Protein AF-A0A9W4XP09-F1 (afdb_monomer)

Radius of gyration: 42.77 Å; Cα contacts (8 Å, |Δi|>4): 121; chains: 1; bounding box: 58×42×150 Å

pLDDT: mean 80.42, std 13.63, range [42.69, 97.19]

Structure (mmCIF, N/CA/C/O backbone):
data_AF-A0A9W4XP09-F1
#
_entry.id   AF-A0A9W4XP09-F1
#
loop_
_atom_site.group_PDB
_atom_site.id
_atom_site.type_symbol
_atom_site.label_atom_id
_atom_site.label_alt_id
_atom_site.label_comp_id
_atom_site.label_asym_id
_atom_site.label_entity_id
_atom_site.label_seq_id
_atom_site.pdbx_PDB_ins_code
_atom_site.Cartn_x
_atom_site.Cartn_y
_atom_site.Cartn_z
_atom_site.occupancy
_atom_site.B_iso_or_equiv
_atom_site.auth_seq_id
_atom_site.auth_comp_id
_atom_site.auth_asym_id
_atom_site.auth_atom_id
_atom_site.pdbx_PDB_model_num
ATOM 1 N N . MET A 1 1 ? -2.204 10.985 95.077 1.00 43.53 1 MET A N 1
ATOM 2 C CA . MET A 1 1 ? -1.701 9.606 94.896 1.00 43.53 1 MET A CA 1
ATOM 3 C C . MET A 1 1 ? -2.641 8.875 93.942 1.00 43.53 1 MET A C 1
ATOM 5 O O . MET A 1 1 ? -3.783 8.666 94.331 1.00 43.53 1 MET A O 1
ATOM 9 N N . PRO A 1 2 ? -2.251 8.585 92.687 1.00 49.25 2 PRO A N 1
ATOM 10 C CA . PRO A 1 2 ? -3.133 7.923 91.729 1.00 49.25 2 PRO A CA 1
ATOM 11 C C . PRO A 1 2 ? -3.052 6.397 91.882 1.00 49.25 2 PRO A C 1
ATOM 13 O O . PRO A 1 2 ? -1.987 5.802 91.728 1.00 49.25 2 PRO A O 1
ATOM 16 N N . VAL A 1 3 ? -4.186 5.761 92.174 1.00 55.50 3 VAL A N 1
ATOM 17 C CA . VAL A 1 3 ? -4.325 4.297 92.209 1.00 55.50 3 VAL A CA 1
ATOM 18 C C . VAL A 1 3 ? -4.683 3.819 90.801 1.00 55.50 3 VAL A C 1
ATOM 20 O O . VAL A 1 3 ? -5.718 4.194 90.253 1.00 55.50 3 VAL A O 1
ATOM 23 N N . HIS A 1 4 ? -3.795 3.036 90.188 1.00 61.44 4 HIS A N 1
ATOM 24 C CA . HIS A 1 4 ? -3.997 2.455 88.862 1.00 61.44 4 HIS A CA 1
ATOM 25 C C . HIS A 1 4 ? -5.010 1.311 88.945 1.00 61.44 4 HIS A C 1
ATOM 27 O O . HIS A 1 4 ? -4.723 0.262 89.516 1.00 61.44 4 HIS A O 1
ATOM 33 N N . ASN A 1 5 ? -6.185 1.504 88.350 1.00 62.81 5 ASN A N 1
ATOM 34 C CA . ASN A 1 5 ? -7.216 0.477 88.275 1.00 62.81 5 ASN A CA 1
ATOM 35 C C . ASN A 1 5 ? -6.977 -0.390 87.025 1.00 62.81 5 ASN A C 1
ATOM 37 O O . ASN A 1 5 ? -7.351 -0.006 85.916 1.00 62.81 5 ASN A O 1
ATOM 41 N N . GLN A 1 6 ? -6.293 -1.527 87.178 1.00 65.38 6 GLN A N 1
ATOM 42 C CA . GLN A 1 6 ? -6.068 -2.457 86.068 1.00 65.38 6 GLN A CA 1
ATOM 43 C C . GLN A 1 6 ? -7.302 -3.335 85.837 1.00 65.38 6 GLN A C 1
ATOM 45 O O . GLN A 1 6 ? -7.824 -3.973 86.749 1.00 65.38 6 GLN A O 1
ATOM 50 N N . ARG A 1 7 ? -7.771 -3.348 84.587 1.00 67.38 7 ARG A N 1
ATOM 51 C CA . ARG A 1 7 ? -8.938 -4.102 84.120 1.00 67.38 7 ARG A CA 1
ATOM 52 C C . ARG A 1 7 ? -8.578 -5.599 84.030 1.00 67.38 7 ARG A C 1
ATOM 54 O O . ARG A 1 7 ? -7.616 -5.913 83.330 1.00 67.38 7 ARG A O 1
ATOM 61 N N . PRO A 1 8 ? -9.314 -6.523 84.675 1.00 68.75 8 PRO A N 1
ATOM 62 C CA . PRO A 1 8 ? -9.027 -7.954 84.571 1.00 68.75 8 PRO A CA 1
ATOM 63 C C . PRO A 1 8 ? -9.259 -8.461 83.141 1.00 68.75 8 PRO A C 1
ATOM 65 O O . PRO A 1 8 ? -10.292 -8.165 82.536 1.00 68.75 8 PRO A O 1
ATOM 68 N N . LEU A 1 9 ? -8.312 -9.229 82.597 1.00 63.50 9 LEU A N 1
ATOM 69 C CA . LEU A 1 9 ? -8.461 -9.893 81.300 1.00 63.50 9 LEU A CA 1
ATOM 70 C C . LEU A 1 9 ? -9.352 -11.134 81.460 1.00 63.50 9 LEU A C 1
ATOM 72 O O . LEU A 1 9 ? -9.066 -11.998 82.287 1.00 63.50 9 LEU A O 1
ATOM 76 N N . LEU A 1 10 ? -10.428 -11.223 80.671 1.00 68.88 10 LEU A N 1
ATOM 77 C CA . LEU A 1 10 ? -11.255 -12.430 80.599 1.00 68.88 10 LEU A CA 1
ATOM 78 C C . LEU A 1 10 ? -10.515 -13.548 79.838 1.00 68.88 10 LEU A C 1
ATOM 80 O O . LEU A 1 10 ? -9.810 -13.254 78.868 1.00 68.88 10 LEU A O 1
ATOM 84 N N . PRO A 1 11 ? -10.687 -14.824 80.233 1.00 68.06 11 PRO A N 1
ATOM 85 C CA . PRO A 1 11 ? -10.085 -15.955 79.537 1.00 68.06 11 PRO A CA 1
ATOM 86 C C . PRO A 1 11 ? -10.642 -16.083 78.115 1.00 68.06 11 PRO A C 1
ATOM 88 O O . PRO A 1 11 ? -11.824 -15.845 77.864 1.00 68.06 11 PRO A O 1
ATOM 91 N N . ALA A 1 12 ? -9.771 -16.462 77.179 1.00 59.56 12 ALA A N 1
ATOM 92 C CA . ALA A 1 12 ? -10.110 -16.612 75.772 1.00 59.56 12 ALA A CA 1
ATOM 93 C C . ALA A 1 12 ? -11.237 -17.641 75.584 1.00 59.56 12 ALA A C 1
ATOM 95 O O . ALA A 1 12 ? -11.069 -18.827 75.873 1.00 59.56 12 ALA A O 1
ATOM 96 N N . THR A 1 13 ? -12.383 -17.194 75.073 1.00 63.28 13 THR A N 1
ATOM 97 C CA . THR A 1 13 ? -13.427 -18.092 74.580 1.00 63.28 13 THR A CA 1
ATOM 98 C C . THR A 1 13 ? -12.901 -18.820 73.345 1.00 63.28 13 THR A C 1
ATOM 100 O O . THR A 1 13 ? -12.337 -18.216 72.430 1.00 63.28 13 THR A O 1
ATOM 103 N N . GLN A 1 14 ? -13.031 -20.146 73.337 1.00 63.34 14 GLN A N 1
ATOM 104 C CA . GLN A 1 14 ? -12.596 -20.981 72.221 1.00 63.34 14 GLN A CA 1
ATOM 105 C C . GLN A 1 14 ? -13.304 -20.536 70.934 1.00 63.34 14 GLN A C 1
ATOM 107 O O . GLN A 1 14 ? -14.523 -20.366 70.897 1.00 63.34 14 GLN A O 1
ATOM 112 N N . ARG A 1 15 ? -12.517 -20.321 69.877 1.00 63.62 15 ARG A N 1
ATOM 113 C CA . ARG A 1 15 ? -12.995 -19.938 68.546 1.00 63.62 15 ARG A CA 1
ATOM 114 C C . ARG A 1 15 ? -13.863 -21.076 67.983 1.00 63.62 15 ARG A C 1
ATOM 116 O O . ARG A 1 15 ? -13.345 -22.187 67.870 1.00 63.62 15 ARG A O 1
ATOM 123 N N . PRO A 1 16 ? -15.136 -20.842 67.612 1.00 68.81 16 PRO A N 1
ATOM 124 C CA . PRO A 1 16 ? -15.943 -21.875 66.973 1.00 68.81 16 PRO A CA 1
ATOM 125 C C . PRO A 1 16 ? -15.302 -22.313 65.641 1.00 68.81 16 PRO A C 1
ATOM 127 O O . PRO A 1 16 ? -14.616 -21.506 64.997 1.00 68.81 16 PRO A O 1
ATOM 130 N N . PRO A 1 17 ? -15.484 -23.584 65.234 1.00 71.31 17 PRO A N 1
ATOM 131 C CA . PRO A 1 17 ? -14.857 -24.136 64.039 1.00 71.31 17 PRO A CA 1
ATOM 132 C C . PRO A 1 17 ? -15.277 -23.366 62.775 1.00 71.31 17 PRO A C 1
ATOM 134 O O . PRO A 1 17 ? -16.387 -22.829 62.716 1.00 71.31 17 PRO A O 1
ATOM 137 N N . PRO A 1 18 ? -14.396 -23.287 61.760 1.00 66.44 18 PRO A N 1
ATOM 138 C CA . PRO A 1 18 ? -14.672 -22.550 60.535 1.00 66.44 18 PRO A CA 1
ATOM 139 C C . PRO A 1 18 ? -15.879 -23.151 59.806 1.00 66.44 18 PRO A C 1
ATOM 141 O O . PRO A 1 18 ? -15.918 -24.347 59.522 1.00 66.44 18 PRO A O 1
ATOM 144 N N . SER A 1 19 ? -16.861 -22.304 59.495 1.00 71.38 19 SER A N 1
ATOM 145 C CA . SER A 1 19 ? -17.969 -22.640 58.604 1.00 71.38 19 SER A CA 1
ATOM 146 C C . SER A 1 19 ? -17.449 -23.033 57.211 1.00 71.38 19 SER A C 1
ATOM 148 O O . SER A 1 19 ? -16.387 -22.554 56.793 1.00 71.38 19 SER A O 1
ATOM 150 N N . PRO A 1 20 ? -18.165 -23.914 56.482 1.00 70.00 20 PRO A N 1
ATOM 151 C CA . PRO A 1 20 ? -17.744 -24.358 55.158 1.00 70.00 20 PRO A CA 1
ATOM 152 C C . PRO A 1 20 ? -17.581 -23.163 54.206 1.00 70.00 20 PRO A C 1
ATOM 154 O O . PRO A 1 20 ? -18.309 -22.171 54.328 1.00 70.00 20 PRO A O 1
ATOM 157 N N . PRO A 1 21 ? -16.623 -23.233 53.264 1.00 64.81 21 PRO A N 1
ATOM 158 C CA . PRO A 1 21 ? -16.315 -22.122 52.377 1.00 64.81 21 PRO A CA 1
ATOM 159 C C . PRO A 1 21 ? -17.562 -21.722 51.575 1.00 64.81 21 PRO A C 1
ATOM 161 O O . PRO A 1 21 ? -18.266 -22.603 51.072 1.00 64.81 21 PRO A O 1
ATOM 164 N N . PRO A 1 22 ? -17.850 -20.413 51.431 1.00 62.53 22 PRO A N 1
ATOM 165 C CA . PRO A 1 22 ? -18.957 -19.962 50.603 1.00 62.53 22 PRO A CA 1
ATOM 166 C C . PRO A 1 22 ? -18.779 -20.506 49.185 1.00 62.53 22 PRO A C 1
ATOM 168 O O . PRO A 1 22 ? -17.675 -20.484 48.631 1.00 62.53 22 PRO A O 1
ATOM 171 N N . ALA A 1 23 ? -19.879 -21.016 48.630 1.00 61.41 23 ALA A N 1
ATOM 172 C CA . ALA A 1 23 ? -19.943 -21.596 47.300 1.00 61.41 23 ALA A CA 1
ATOM 173 C C . ALA A 1 23 ? -19.207 -20.715 46.281 1.00 61.41 23 ALA A C 1
ATOM 175 O O . ALA A 1 23 ? -19.434 -19.508 46.199 1.00 61.41 23 ALA A O 1
ATOM 176 N N . VAL A 1 24 ? -18.296 -21.364 45.555 1.00 60.41 24 VAL A N 1
ATOM 177 C CA . VAL A 1 24 ? -17.509 -20.912 44.401 1.00 60.41 24 VAL A CA 1
ATOM 178 C C . VAL A 1 24 ? -17.941 -19.538 43.875 1.00 60.41 24 VAL A C 1
ATOM 180 O O . VAL A 1 24 ? -18.837 -19.418 43.040 1.00 60.41 24 VAL A O 1
ATOM 183 N N . ALA A 1 25 ? -17.291 -18.475 44.357 1.00 61.56 25 ALA A N 1
ATOM 184 C CA . ALA A 1 25 ? -17.473 -17.144 43.800 1.00 61.56 25 ALA A CA 1
ATOM 185 C C . ALA A 1 25 ? -17.055 -17.188 42.323 1.00 61.56 25 ALA A C 1
ATOM 187 O O . ALA A 1 25 ? -15.864 -17.279 42.012 1.00 61.56 25 ALA A O 1
ATOM 188 N N . GLN A 1 26 ? -18.034 -17.165 41.411 1.00 64.38 26 GLN A N 1
ATOM 189 C CA . GLN A 1 26 ? -17.789 -17.123 39.973 1.00 64.38 26 GLN A CA 1
ATOM 190 C C . GLN A 1 26 ? -16.783 -16.010 39.684 1.00 64.38 26 GLN A C 1
ATOM 192 O O . GLN A 1 26 ? -17.009 -14.833 39.982 1.00 64.38 26 GLN A O 1
ATOM 197 N N . LYS A 1 27 ? -15.626 -16.407 39.148 1.00 57.81 27 LYS A N 1
ATOM 198 C CA . LYS A 1 27 ? -14.502 -15.522 38.853 1.00 57.81 27 LYS A CA 1
ATOM 199 C C . LYS A 1 27 ? -15.015 -14.370 37.989 1.00 57.81 27 LYS A C 1
ATOM 201 O O . LYS A 1 27 ? -15.363 -14.573 36.827 1.00 57.81 27 LYS A O 1
ATOM 206 N N . ARG A 1 28 ? -15.118 -13.175 38.583 1.00 61.66 28 ARG A N 1
ATOM 207 C CA . ARG A 1 28 ? -15.707 -11.990 37.941 1.00 61.66 28 ARG A CA 1
ATOM 208 C C . ARG A 1 28 ? -15.025 -11.758 36.592 1.00 61.66 28 ARG A C 1
ATOM 210 O O . ARG A 1 28 ? -13.820 -11.496 36.548 1.00 61.66 28 ARG A O 1
ATOM 217 N N . ARG A 1 29 ? -15.790 -11.864 35.502 1.00 66.12 29 ARG A N 1
ATOM 218 C CA . ARG A 1 29 ? -15.302 -11.613 34.141 1.00 66.12 29 ARG A CA 1
ATOM 219 C C . ARG A 1 29 ? -14.791 -10.171 34.056 1.00 66.12 29 ARG A C 1
ATOM 221 O O . ARG A 1 29 ? -15.447 -9.243 34.528 1.00 66.12 29 ARG A O 1
ATOM 228 N N . ARG A 1 30 ? -13.587 -9.976 33.503 1.00 71.69 30 ARG A N 1
ATOM 229 C CA . ARG A 1 30 ? -13.056 -8.631 33.239 1.00 71.69 30 ARG A CA 1
ATOM 230 C C . ARG A 1 30 ? -13.899 -7.998 32.134 1.00 71.69 30 ARG A C 1
ATOM 232 O O . ARG A 1 30 ? -13.975 -8.537 31.036 1.00 71.69 30 ARG A O 1
ATOM 239 N N . VAL A 1 31 ? -14.516 -6.862 32.438 1.00 76.50 31 VAL A N 1
ATOM 240 C CA . VAL A 1 31 ? -15.318 -6.092 31.484 1.00 76.50 31 VAL A CA 1
ATOM 241 C C . VAL A 1 31 ? -14.371 -5.278 30.604 1.00 76.50 31 VAL A C 1
ATOM 243 O O . VAL A 1 31 ? -13.642 -4.428 31.113 1.00 76.50 31 VAL A O 1
ATOM 246 N N . THR A 1 32 ? -14.356 -5.549 29.299 1.00 76.12 32 THR A N 1
ATOM 247 C CA . THR A 1 32 ? -13.498 -4.854 28.320 1.00 76.12 32 THR A CA 1
ATOM 248 C C . THR A 1 32 ? -14.085 -3.516 27.866 1.00 76.12 32 THR A C 1
ATOM 250 O O . THR A 1 32 ? -13.335 -2.605 27.526 1.00 76.12 32 THR A O 1
ATOM 253 N N . VAL A 1 33 ? -15.416 -3.371 27.897 1.00 84.69 33 VAL A N 1
ATOM 254 C CA . VAL A 1 33 ? -16.139 -2.157 27.495 1.00 84.69 33 VAL A CA 1
ATOM 255 C C . VAL A 1 33 ? -17.191 -1.814 28.551 1.00 84.69 33 VAL A C 1
ATOM 257 O O . VAL A 1 33 ? -18.080 -2.610 28.836 1.00 84.69 33 VAL A O 1
ATOM 260 N N . ALA A 1 34 ? -17.098 -0.625 29.147 1.00 89.94 34 ALA A N 1
ATOM 261 C CA . ALA A 1 34 ? -18.127 -0.092 30.040 1.00 89.94 34 ALA A CA 1
ATOM 262 C C . ALA A 1 34 ? -19.213 0.653 29.243 1.00 89.94 34 ALA A C 1
ATOM 264 O O . ALA A 1 34 ? -18.903 1.290 28.232 1.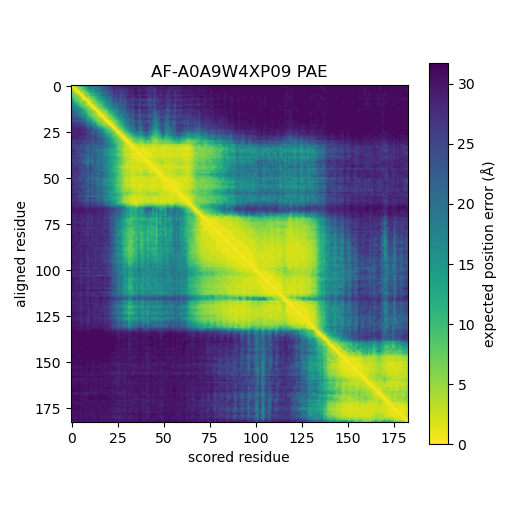00 89.94 34 ALA A O 1
ATOM 265 N N . CYS A 1 35 ? -20.461 0.633 29.721 1.00 91.50 35 CYS A N 1
ATOM 266 C CA . CYS A 1 35 ? -21.534 1.449 29.146 1.00 91.50 35 CYS A CA 1
ATOM 267 C C . CYS A 1 35 ? -21.244 2.953 29.311 1.00 91.50 35 CYS A C 1
ATOM 269 O O . CYS A 1 35 ? -20.496 3.357 30.211 1.00 91.50 35 CYS A O 1
ATOM 271 N N . LYS A 1 36 ? -21.856 3.799 28.472 1.00 91.75 36 LYS A N 1
ATOM 272 C CA . LYS A 1 36 ? -21.654 5.259 28.474 1.00 91.75 36 LYS A CA 1
ATOM 273 C C . LYS A 1 36 ? -21.918 5.873 29.853 1.00 91.75 36 LYS A C 1
ATOM 275 O O . LYS A 1 36 ? -21.079 6.618 30.349 1.00 91.75 36 LYS A O 1
ATOM 280 N N . ALA A 1 37 ? -23.008 5.489 30.522 1.00 92.06 37 ALA A N 1
ATOM 281 C CA . ALA A 1 37 ? -23.371 6.013 31.841 1.00 92.06 37 ALA A CA 1
ATOM 282 C C . ALA A 1 37 ? -22.301 5.736 32.917 1.00 92.06 37 ALA A C 1
ATOM 284 O O . ALA A 1 37 ? -21.892 6.648 33.641 1.00 92.06 37 ALA A O 1
ATOM 285 N N . CYS A 1 38 ? -21.799 4.498 33.009 1.00 92.06 38 CYS A N 1
ATOM 286 C CA . CYS A 1 38 ? -20.727 4.155 33.947 1.00 92.06 38 CYS A CA 1
ATOM 287 C C . CYS A 1 38 ? -19.400 4.830 33.578 1.00 92.06 38 CYS A C 1
ATOM 289 O O . CYS A 1 38 ? -18.656 5.227 34.473 1.00 92.06 38 CYS A O 1
ATOM 291 N N . ARG A 1 39 ? -19.119 4.994 32.279 1.00 90.81 39 ARG A N 1
ATOM 292 C CA . ARG A 1 39 ? -17.900 5.642 31.777 1.00 90.81 39 ARG A CA 1
ATOM 293 C C . ARG A 1 39 ? -17.863 7.126 32.144 1.00 90.81 39 ARG A C 1
ATOM 295 O O . ARG A 1 39 ? -16.874 7.571 32.720 1.00 90.81 39 ARG A O 1
ATOM 302 N N . THR A 1 40 ? -18.954 7.857 31.905 1.00 90.06 40 THR A N 1
ATOM 303 C CA . THR A 1 40 ? -19.083 9.284 32.252 1.00 90.06 40 THR A CA 1
ATOM 304 C C . THR A 1 40 ? -18.991 9.506 33.759 1.00 90.06 40 THR A C 1
ATOM 306 O O . THR A 1 40 ? -18.291 10.407 34.209 1.00 90.06 40 THR A O 1
ATOM 309 N N . LYS A 1 41 ? -19.627 8.639 34.558 1.00 90.50 41 LYS A N 1
ATOM 310 C CA . LYS A 1 41 ? -19.579 8.719 36.027 1.00 90.50 41 LYS A CA 1
ATOM 311 C C . LYS A 1 41 ? -18.275 8.168 36.633 1.00 90.50 41 LYS A C 1
ATOM 313 O O . LYS A 1 41 ? -18.107 8.242 37.844 1.00 90.50 41 LYS A O 1
ATOM 318 N N . LYS A 1 42 ? -17.359 7.613 35.820 1.00 90.06 42 LYS A N 1
ATOM 319 C CA . LYS A 1 42 ? -16.114 6.937 36.252 1.00 90.06 42 LYS A CA 1
ATOM 320 C C . LYS A 1 42 ? -16.357 5.844 37.301 1.00 90.06 42 LYS A C 1
ATOM 322 O O . LYS A 1 42 ? -15.600 5.675 38.253 1.00 90.06 42 LYS A O 1
ATOM 327 N N . LEU A 1 43 ? -17.435 5.090 37.120 1.00 89.31 43 LEU A N 1
ATOM 328 C CA . LEU A 1 43 ? -17.871 4.033 38.025 1.00 89.31 43 LEU A CA 1
ATOM 329 C C . LEU A 1 43 ? -17.611 2.647 37.429 1.00 89.31 43 LEU A C 1
ATOM 331 O O . LEU A 1 43 ? -17.567 2.464 36.213 1.00 89.31 43 LEU A O 1
ATOM 335 N N . ARG A 1 44 ? -17.508 1.635 38.298 1.00 88.44 44 ARG A N 1
ATOM 336 C CA . ARG A 1 44 ? -17.391 0.235 37.876 1.00 88.44 44 ARG A CA 1
ATOM 337 C C . ARG A 1 44 ? -18.662 -0.214 37.143 1.00 88.44 44 ARG A C 1
ATOM 339 O O . ARG A 1 44 ? -19.754 -0.123 37.698 1.00 88.44 44 ARG A O 1
ATOM 346 N N . CYS A 1 45 ? -18.495 -0.726 35.925 1.00 91.00 45 CYS A N 1
ATOM 347 C CA . CYS A 1 45 ? -19.550 -1.364 35.135 1.00 91.00 45 CYS A CA 1
ATOM 348 C C . CYS A 1 45 ? -19.522 -2.884 35.361 1.00 91.00 45 CYS A C 1
ATOM 350 O O . CYS A 1 45 ? -18.432 -3.460 35.427 1.00 91.00 45 CYS A O 1
ATOM 352 N N . SER A 1 46 ? -20.687 -3.535 35.468 1.00 89.81 46 SER A N 1
ATOM 353 C CA . SER A 1 46 ? -20.772 -5.005 35.541 1.00 89.81 46 SER A CA 1
ATOM 354 C C . SER A 1 46 ? -20.613 -5.681 34.176 1.00 89.81 46 SER A C 1
ATOM 356 O O . SER A 1 46 ? -20.229 -6.844 34.128 1.00 89.81 46 SER A O 1
ATOM 358 N N . GLY A 1 47 ? -20.826 -4.952 33.072 1.00 87.69 47 GLY A N 1
ATOM 359 C CA . GLY A 1 47 ? -20.641 -5.468 31.711 1.00 87.69 47 GLY A CA 1
ATOM 360 C C . GLY A 1 47 ? -21.762 -6.384 31.213 1.00 87.69 47 GLY A C 1
ATOM 361 O O . GLY A 1 47 ? -21.642 -6.928 30.122 1.00 87.69 47 GLY A O 1
ATOM 362 N N . GLU A 1 48 ? -22.831 -6.563 31.991 1.00 88.06 48 GLU A N 1
ATOM 363 C CA . GLU A 1 48 ? -24.011 -7.324 31.569 1.00 88.06 48 GLU A CA 1
ATOM 364 C C . GLU A 1 48 ? -24.759 -6.577 30.453 1.00 88.06 48 GLU A C 1
ATOM 366 O O . GLU A 1 48 ? -24.805 -5.339 30.444 1.00 88.06 48 GLU A O 1
ATOM 371 N N . GLN A 1 49 ? -25.299 -7.336 29.496 1.00 84.94 49 GLN A N 1
ATOM 372 C CA . GLN A 1 49 ? -26.065 -6.846 28.348 1.00 84.94 49 GLN A CA 1
ATOM 373 C C . GLN A 1 49 ? -27.482 -7.441 28.399 1.00 84.94 49 GLN A C 1
ATOM 375 O O . GLN A 1 49 ? -27.609 -8.621 28.729 1.00 84.94 49 GLN A O 1
ATOM 380 N N . PRO A 1 50 ? -28.542 -6.668 28.083 1.00 86.25 50 PRO A N 1
ATOM 381 C CA . PRO A 1 50 ? -28.522 -5.340 27.450 1.00 86.25 50 PRO A CA 1
ATOM 382 C C . PRO A 1 50 ? -28.255 -4.164 28.407 1.00 86.25 50 PRO A C 1
ATOM 384 O O . PRO A 1 50 ? -27.767 -3.125 27.968 1.00 86.25 50 PRO A O 1
ATOM 387 N N . ILE A 1 51 ? -28.523 -4.326 29.705 1.00 92.31 51 ILE A N 1
ATOM 388 C CA . ILE A 1 51 ? -28.363 -3.293 30.739 1.00 92.31 51 ILE A CA 1
ATOM 389 C C . ILE A 1 51 ? -27.426 -3.841 31.820 1.00 92.31 51 ILE A C 1
ATOM 391 O O . ILE A 1 51 ? -27.574 -4.983 32.247 1.00 92.31 51 ILE A O 1
ATOM 395 N N . CYS A 1 52 ? -26.457 -3.042 32.273 1.00 93.25 52 CYS A N 1
ATOM 396 C CA . CYS A 1 52 ? -25.579 -3.458 33.366 1.00 93.25 52 CYS A CA 1
ATOM 397 C C . CYS A 1 52 ? -26.304 -3.374 34.722 1.00 93.25 52 CYS A C 1
ATOM 399 O O . CYS A 1 52 ? -27.032 -2.409 34.941 1.00 93.25 52 CYS A O 1
ATOM 401 N N . ALA A 1 53 ? -26.045 -4.301 35.653 1.00 92.88 53 ALA A N 1
ATOM 402 C CA . ALA A 1 53 ? -26.593 -4.316 37.021 1.00 92.88 53 ALA A CA 1
ATOM 403 C C . ALA A 1 53 ? -26.781 -2.929 37.663 1.00 92.88 53 ALA A C 1
ATOM 405 O O . ALA A 1 53 ? -27.869 -2.585 38.097 1.00 92.88 53 ALA A O 1
ATOM 406 N N . ARG A 1 54 ? -25.756 -2.065 37.641 1.00 92.62 54 ARG A N 1
ATOM 407 C CA . ARG A 1 54 ? -25.863 -0.715 38.222 1.00 92.62 54 ARG A CA 1
ATOM 408 C C . ARG A 1 54 ? -26.881 0.175 37.503 1.00 92.62 54 ARG A C 1
ATOM 410 O O . ARG A 1 54 ? -27.541 0.985 38.145 1.00 92.62 54 ARG A O 1
ATOM 417 N N . CYS A 1 55 ? -26.954 0.102 36.178 1.00 93.94 55 CYS A N 1
ATOM 418 C CA . CYS A 1 55 ? -27.960 0.845 35.425 1.00 93.94 55 CYS A CA 1
ATOM 419 C C . CYS A 1 55 ? -29.361 0.266 35.638 1.00 93.94 55 CYS A C 1
ATOM 421 O O . CYS A 1 55 ? -30.307 1.047 35.646 1.00 93.94 55 CYS A O 1
ATOM 423 N N . THR A 1 56 ? -29.473 -1.046 35.858 1.00 95.06 56 THR A N 1
ATOM 424 C CA . THR A 1 56 ? -30.717 -1.706 36.269 1.00 95.06 56 THR A CA 1
ATOM 425 C C . THR A 1 56 ? -31.181 -1.174 37.625 1.00 95.06 56 THR A C 1
ATOM 427 O O . THR A 1 56 ? -32.286 -0.651 37.720 1.00 95.06 56 THR A O 1
ATOM 430 N N . ASP A 1 57 ? -30.306 -1.186 38.635 1.00 93.81 57 ASP A N 1
ATOM 431 C CA . ASP A 1 57 ? -30.615 -0.713 39.993 1.00 93.81 57 ASP A CA 1
ATOM 432 C C . ASP A 1 57 ? -31.028 0.766 40.014 1.00 93.81 57 ASP A C 1
ATOM 434 O O . ASP A 1 57 ? -31.913 1.174 40.759 1.00 93.81 57 ASP A O 1
ATOM 438 N N . LEU A 1 58 ? -30.380 1.587 39.183 1.00 92.19 58 LEU A N 1
ATOM 439 C CA . LEU A 1 58 ? -30.646 3.024 39.098 1.00 92.19 58 LEU A CA 1
ATOM 440 C C . LEU A 1 58 ? -31.775 3.377 38.120 1.00 92.19 58 LEU A C 1
ATOM 442 O O . LEU A 1 58 ? -32.113 4.555 38.014 1.00 92.19 58 LEU A O 1
ATOM 446 N N . SER A 1 59 ? -32.318 2.402 37.381 1.00 91.25 59 SER A N 1
ATOM 447 C CA . SER A 1 59 ? -33.301 2.622 36.308 1.00 91.25 59 SER A CA 1
ATOM 448 C C . SER A 1 59 ? -32.891 3.753 35.349 1.00 91.25 59 SER A C 1
ATOM 450 O O . SER A 1 59 ? -33.674 4.639 35.014 1.00 91.25 59 SER A O 1
ATOM 452 N N . GLN A 1 60 ? -31.618 3.764 34.944 1.00 90.81 60 GLN A N 1
ATOM 453 C CA . GLN A 1 60 ? -31.040 4.790 34.067 1.00 90.81 60 GLN A CA 1
ATOM 454 C C . GLN A 1 60 ? -30.784 4.236 32.659 1.00 90.81 60 GLN A C 1
ATOM 456 O O . GLN A 1 60 ? -30.506 3.041 32.519 1.00 90.81 60 GLN A O 1
ATOM 461 N N . PRO A 1 61 ? -30.770 5.094 31.619 1.00 92.00 61 PRO A N 1
ATOM 462 C CA . PRO A 1 61 ? -30.451 4.663 30.264 1.00 92.00 61 PRO A CA 1
ATOM 463 C C . PRO A 1 61 ? -29.038 4.066 30.201 1.00 92.00 61 PRO A C 1
ATOM 465 O O . PRO A 1 61 ? -28.039 4.711 30.539 1.00 92.00 61 PRO A O 1
ATOM 468 N N . CYS A 1 62 ? -28.963 2.806 29.774 1.00 93.00 62 CYS A N 1
ATOM 469 C CA . CYS A 1 62 ? -27.722 2.060 29.622 1.00 93.00 62 CYS A CA 1
ATOM 470 C C . CYS A 1 62 ? -27.442 1.852 28.141 1.00 93.00 62 CYS A C 1
ATOM 472 O O . CYS A 1 62 ? -28.062 1.017 27.493 1.00 93.00 62 CYS A O 1
ATOM 474 N N . GLU A 1 63 ? -26.497 2.617 27.610 1.00 91.38 63 GLU A N 1
ATOM 475 C CA . GLU A 1 63 ? -26.079 2.481 26.221 1.00 91.38 63 GLU A CA 1
ATOM 476 C C . GLU A 1 63 ? -24.624 2.020 26.178 1.00 91.38 63 GLU A C 1
ATOM 478 O O . GLU A 1 63 ? -23.730 2.671 26.734 1.00 91.38 63 GLU A O 1
ATOM 483 N N . TYR A 1 64 ? -24.373 0.884 25.535 1.00 88.00 64 TYR A N 1
ATOM 484 C CA . TYR A 1 64 ? -23.017 0.460 25.209 1.00 88.00 64 TYR A CA 1
ATOM 485 C C . TYR A 1 64 ? -22.602 1.087 23.875 1.00 88.00 64 TYR A C 1
ATOM 487 O O . TYR A 1 64 ? -23.410 1.128 22.951 1.00 88.00 64 TYR A O 1
ATOM 495 N N . PRO A 1 65 ? -21.361 1.590 23.748 1.00 79.56 65 PRO A N 1
ATOM 496 C CA . PRO A 1 65 ? -20.870 2.035 22.453 1.00 79.56 65 PRO A CA 1
ATOM 497 C C . PRO A 1 65 ? -20.845 0.840 21.490 1.00 79.56 65 PRO A C 1
ATOM 499 O O . PRO A 1 65 ? -20.195 -0.164 21.783 1.00 79.56 65 PRO A O 1
ATOM 502 N N . VAL A 1 66 ? -21.558 0.967 20.366 1.00 70.31 66 VAL A N 1
ATOM 503 C CA . VAL A 1 66 ? -21.602 -0.015 19.264 1.00 70.31 66 VAL A CA 1
ATOM 504 C C . VAL A 1 66 ? -20.206 -0.324 18.723 1.00 70.31 66 VAL A C 1
ATOM 506 O O . VAL A 1 66 ? -19.877 -1.476 18.451 1.00 70.31 66 VAL A O 1
ATOM 509 N N . ASP A 1 67 ? -19.338 0.683 18.735 1.00 62.56 67 ASP A N 1
ATOM 510 C CA . ASP A 1 67 ? -17.939 0.562 18.368 1.00 62.56 67 ASP A CA 1
ATOM 511 C C . ASP A 1 67 ? -17.125 0.693 19.653 1.00 62.56 67 ASP A C 1
ATOM 513 O O . ASP A 1 67 ? -16.731 1.788 20.068 1.00 62.56 67 ASP A O 1
ATOM 517 N N . GLY A 1 68 ? -16.896 -0.419 20.356 1.00 58.59 68 GLY A N 1
ATOM 518 C CA . GLY A 1 68 ? -15.889 -0.435 21.415 1.00 58.59 68 GLY A CA 1
ATOM 519 C C . GLY A 1 68 ? -14.619 0.203 20.845 1.00 58.59 68 GLY A C 1
ATOM 520 O O . GLY A 1 68 ? -14.118 -0.289 19.842 1.00 58.59 68 GLY A O 1
ATOM 521 N N . GLY A 1 69 ? -14.150 1.331 21.403 1.00 58.91 69 GLY A N 1
ATOM 522 C CA . GLY A 1 69 ? -13.127 2.212 20.787 1.00 58.91 69 GLY A CA 1
ATOM 523 C C . GLY A 1 69 ? -11.827 1.519 20.336 1.00 58.91 69 GLY A C 1
ATOM 524 O O . GLY A 1 69 ? -11.043 2.058 19.559 1.00 58.91 69 GLY A O 1
ATOM 525 N N . ASN A 1 70 ? -11.649 0.287 20.790 1.00 63.88 70 ASN A N 1
ATOM 526 C CA . ASN A 1 70 ? -10.798 -0.783 20.302 1.00 63.88 70 ASN A CA 1
ATOM 527 C C . ASN A 1 70 ? -10.831 -0.915 18.762 1.00 63.88 70 ASN A C 1
ATOM 529 O O . ASN A 1 70 ? -9.771 -0.971 18.148 1.00 63.88 70 ASN A O 1
ATOM 533 N N . ASN A 1 71 ? -12.016 -0.905 18.139 1.00 72.62 71 ASN A N 1
ATOM 534 C CA . ASN A 1 71 ? -12.199 -1.122 16.702 1.00 72.62 71 ASN A CA 1
ATOM 535 C C . ASN A 1 71 ? -11.591 0.016 15.878 1.00 72.62 71 ASN A C 1
ATOM 537 O O . ASN A 1 71 ? -10.857 -0.246 14.932 1.00 72.62 71 ASN A O 1
ATOM 541 N N . ASN A 1 72 ? -11.811 1.276 16.268 1.00 80.62 72 ASN A N 1
ATOM 542 C CA . ASN A 1 72 ? -11.235 2.418 15.551 1.00 80.62 72 ASN A CA 1
ATOM 543 C C . ASN A 1 72 ? -9.698 2.413 15.630 1.00 80.62 72 ASN A C 1
ATOM 545 O O . ASN A 1 72 ? -9.011 2.565 14.621 1.00 80.62 72 ASN A O 1
ATOM 549 N N . ARG A 1 73 ? -9.141 2.138 16.819 1.00 84.50 73 ARG A N 1
ATOM 550 C CA . ARG A 1 73 ? -7.688 1.986 16.995 1.00 84.50 73 ARG A CA 1
ATOM 551 C C . ARG A 1 73 ? -7.136 0.821 16.170 1.00 84.50 73 ARG A C 1
ATOM 553 O O . ARG A 1 73 ? -6.087 0.962 15.553 1.00 84.50 73 ARG A O 1
ATOM 560 N N . GLN A 1 74 ? -7.825 -0.315 16.151 1.00 85.25 74 GLN A N 1
ATOM 561 C CA . GLN A 1 74 ? -7.413 -1.497 15.398 1.00 85.25 74 GLN A CA 1
ATOM 562 C C . GLN A 1 74 ? -7.461 -1.257 13.885 1.00 85.25 74 GLN A C 1
ATOM 564 O O . GLN A 1 74 ? -6.541 -1.660 13.177 1.00 85.25 74 GLN A O 1
ATOM 569 N N . VAL A 1 7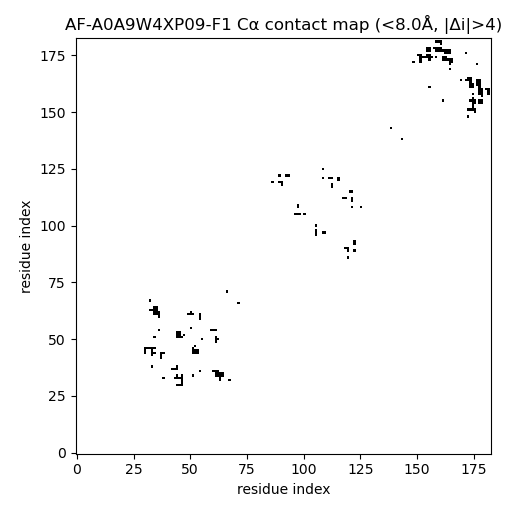5 ? -8.477 -0.547 13.389 1.00 88.12 75 VAL A N 1
ATOM 570 C CA . VAL A 1 75 ? -8.578 -0.145 11.979 1.00 88.12 75 VAL A CA 1
ATOM 571 C C . VAL A 1 75 ? -7.460 0.828 11.611 1.00 88.12 75 VAL A C 1
ATOM 573 O O . VAL A 1 75 ? -6.807 0.630 1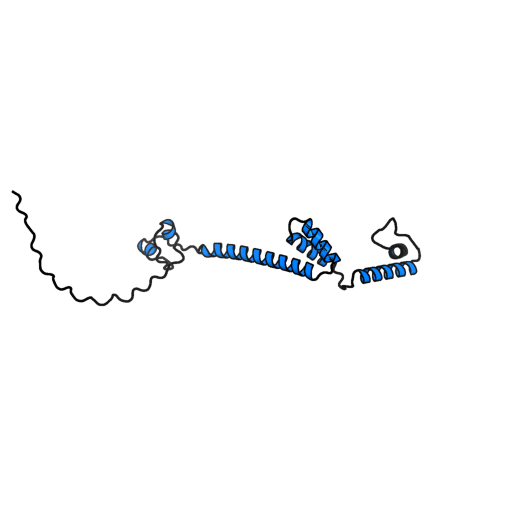0.588 1.00 88.12 75 VAL A O 1
ATOM 576 N N . ALA A 1 76 ? -7.189 1.836 12.443 1.00 89.81 76 ALA A N 1
ATOM 577 C CA . ALA A 1 76 ? -6.091 2.773 12.214 1.00 89.81 76 ALA A CA 1
ATOM 578 C C . ALA A 1 76 ? -4.729 2.058 12.170 1.00 89.81 76 ALA A C 1
ATOM 580 O O . ALA A 1 76 ? -3.971 2.245 11.221 1.00 89.81 76 ALA A O 1
ATOM 581 N N . LEU A 1 77 ? -4.461 1.169 13.134 1.00 92.94 77 LEU A N 1
ATOM 582 C CA . LEU A 1 77 ? -3.239 0.360 13.161 1.00 92.94 77 LEU A CA 1
ATOM 583 C C . LEU A 1 77 ? -3.126 -0.545 11.932 1.00 92.94 77 LEU A C 1
ATOM 585 O O . LEU A 1 77 ? -2.056 -0.636 11.339 1.00 92.94 77 LEU A O 1
ATOM 589 N N . LYS A 1 78 ? -4.225 -1.176 11.506 1.00 94.06 78 LYS A N 1
ATOM 590 C CA . LYS A 1 78 ? -4.237 -2.015 10.303 1.00 94.06 78 LYS A CA 1
ATOM 591 C C . LYS A 1 78 ? -3.908 -1.209 9.045 1.00 94.06 78 LYS A C 1
ATOM 593 O O . LYS A 1 78 ? -3.154 -1.694 8.207 1.00 94.06 78 LYS A O 1
ATOM 598 N N . ARG A 1 79 ? -4.434 0.014 8.918 1.00 94.50 79 ARG A N 1
ATOM 599 C CA . ARG A 1 79 ? -4.121 0.916 7.795 1.00 94.50 79 ARG A CA 1
ATOM 600 C C . ARG A 1 79 ? -2.644 1.295 7.779 1.00 94.50 79 ARG A C 1
ATOM 602 O O . ARG A 1 79 ? -2.007 1.148 6.745 1.00 94.50 79 ARG A 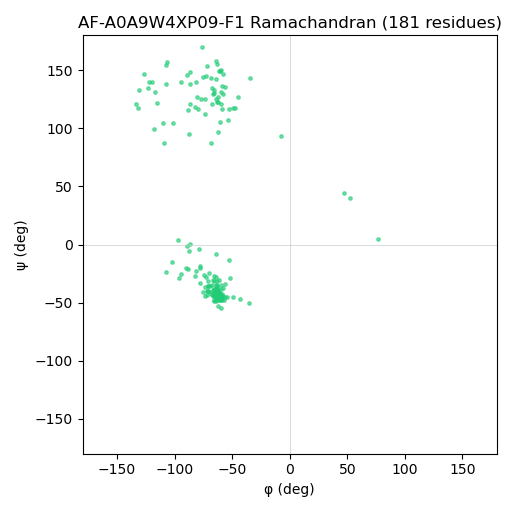O 1
ATOM 609 N N . GLN A 1 80 ? -2.099 1.700 8.926 1.00 95.56 80 GLN A N 1
ATOM 610 C CA . GLN A 1 80 ? -0.675 2.027 9.050 1.00 95.56 80 GLN A CA 1
ATOM 611 C C . GLN A 1 80 ? 0.213 0.827 8.714 1.00 95.56 80 GLN A C 1
ATOM 613 O O . GLN A 1 80 ? 1.171 0.961 7.962 1.00 95.56 80 GLN A O 1
ATOM 618 N N . TYR A 1 81 ? -0.138 -0.357 9.218 1.00 97.12 81 TYR A N 1
ATOM 619 C CA . TYR A 1 81 ? 0.599 -1.581 8.922 1.00 97.12 81 TYR A CA 1
ATOM 620 C C . TYR A 1 81 ? 0.578 -1.911 7.427 1.00 97.12 81 TYR A C 1
ATOM 622 O O . TYR A 1 81 ? 1.621 -2.189 6.846 1.00 97.12 81 TYR A O 1
ATOM 630 N N . SER A 1 82 ? -0.593 -1.800 6.793 1.00 97.19 82 SER A N 1
ATOM 631 C CA . SER A 1 82 ? -0.747 -2.047 5.353 1.00 97.19 82 SER A CA 1
ATOM 632 C C . SER A 1 82 ? 0.055 -1.045 4.514 1.00 97.19 82 SER A C 1
ATOM 634 O O . SER A 1 82 ? 0.628 -1.414 3.495 1.00 97.19 82 SER A O 1
ATOM 636 N N . GLN A 1 83 ? 0.129 0.217 4.948 1.00 95.75 83 GLN A N 1
ATOM 637 C CA . GLN A 1 83 ? 0.916 1.250 4.274 1.00 95.75 83 GLN A CA 1
ATOM 638 C C . GLN A 1 83 ? 2.420 0.952 4.342 1.00 95.75 83 GLN A C 1
ATOM 640 O O . GLN A 1 83 ? 3.089 0.972 3.313 1.00 95.75 83 GLN A O 1
ATOM 645 N N . ILE A 1 84 ? 2.930 0.618 5.531 1.00 96.44 84 ILE A N 1
ATOM 646 C CA . ILE A 1 84 ? 4.343 0.259 5.729 1.00 96.44 84 ILE A CA 1
ATOM 647 C C . ILE A 1 84 ? 4.694 -1.008 4.945 1.00 96.44 84 ILE A C 1
ATOM 649 O O . ILE A 1 84 ? 5.769 -1.101 4.359 1.00 96.44 84 ILE A O 1
ATOM 653 N N . GLU A 1 85 ? 3.796 -1.991 4.920 1.00 96.88 85 GLU A N 1
ATOM 654 C CA . GLU A 1 85 ? 3.988 -3.217 4.149 1.00 96.88 85 GLU A CA 1
ATOM 655 C C . GLU A 1 85 ? 4.080 -2.937 2.644 1.00 96.88 85 GLU A C 1
AT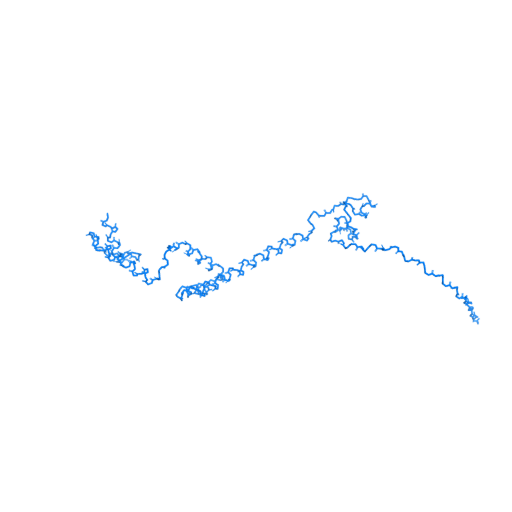OM 657 O O . GLU A 1 85 ? 5.021 -3.398 1.998 1.00 96.88 85 GLU A O 1
ATOM 662 N N . SER A 1 86 ? 3.179 -2.109 2.109 1.00 96.19 86 SER A N 1
ATOM 663 C CA . SER A 1 86 ? 3.222 -1.684 0.707 1.00 96.19 86 SER A CA 1
ATOM 664 C C . SER A 1 86 ? 4.525 -0.958 0.366 1.00 96.19 86 SER A C 1
ATOM 666 O O . SER A 1 86 ? 5.131 -1.238 -0.665 1.00 96.19 86 SER A O 1
ATOM 668 N N . GLU A 1 87 ? 4.969 -0.028 1.211 1.00 95.38 87 GLU A N 1
ATOM 669 C CA . GLU A 1 87 ? 6.218 0.712 1.000 1.00 95.38 87 GLU A CA 1
ATOM 670 C C . GLU A 1 87 ? 7.439 -0.216 1.047 1.00 95.38 87 GLU A C 1
ATOM 672 O O . GLU A 1 87 ? 8.304 -0.171 0.172 1.00 95.38 87 GLU A O 1
ATOM 677 N N . ARG A 1 88 ? 7.482 -1.128 2.024 1.00 96.56 88 ARG A N 1
ATOM 678 C CA . ARG A 1 88 ? 8.525 -2.156 2.128 1.00 96.56 88 ARG A CA 1
ATOM 679 C C . ARG A 1 88 ? 8.602 -2.998 0.858 1.00 96.56 88 ARG A C 1
ATOM 681 O O . ARG A 1 88 ? 9.700 -3.278 0.376 1.00 96.56 88 ARG A O 1
ATOM 688 N N . ASP A 1 89 ? 7.459 -3.431 0.340 1.00 96.31 89 ASP A N 1
ATOM 689 C CA . ASP A 1 89 ? 7.413 -4.286 -0.843 1.00 96.31 89 ASP A CA 1
ATOM 690 C C . ASP A 1 89 ? 7.814 -3.508 -2.106 1.00 96.31 89 ASP A C 1
ATOM 692 O O . ASP A 1 89 ? 8.579 -4.022 -2.919 1.00 96.31 89 ASP A O 1
ATOM 696 N N . GLN A 1 90 ? 7.457 -2.225 -2.211 1.00 95.25 90 GLN A N 1
ATOM 697 C CA . GLN A 1 90 ? 7.960 -1.345 -3.270 1.00 95.25 90 GLN A CA 1
ATOM 698 C C . GLN A 1 90 ? 9.485 -1.163 -3.208 1.00 95.25 90 GLN A C 1
ATOM 700 O O . GLN A 1 90 ? 10.167 -1.266 -4.226 1.00 95.25 90 GLN A O 1
ATOM 705 N N . LEU A 1 91 ? 10.067 -0.947 -2.029 1.00 94.62 91 LEU A N 1
ATOM 706 C CA . LEU A 1 91 ? 11.525 -0.832 -1.905 1.00 94.62 91 LEU A CA 1
ATOM 707 C C . LEU A 1 91 ? 12.241 -2.140 -2.272 1.00 94.62 91 LEU A C 1
ATOM 709 O O . LEU A 1 91 ? 13.313 -2.111 -2.882 1.00 94.62 91 LEU A O 1
ATOM 713 N N . ARG A 1 92 ? 11.638 -3.292 -1.957 1.00 95.94 92 ARG A N 1
ATOM 714 C CA . ARG A 1 92 ? 12.141 -4.603 -2.396 1.00 95.94 92 ARG A CA 1
ATOM 715 C C . ARG A 1 92 ? 12.068 -4.768 -3.908 1.00 95.94 92 ARG A C 1
ATOM 717 O O . ARG A 1 92 ? 13.037 -5.248 -4.491 1.00 95.94 92 ARG A O 1
ATOM 724 N N . ASP A 1 93 ? 10.974 -4.351 -4.540 1.00 93.06 93 ASP A N 1
ATOM 725 C CA . ASP A 1 93 ? 10.850 -4.341 -6.000 1.00 93.06 93 ASP A CA 1
ATOM 726 C C . ASP A 1 93 ? 11.969 -3.516 -6.638 1.00 93.06 93 ASP A C 1
ATOM 728 O O . ASP A 1 93 ? 12.632 -3.991 -7.556 1.00 93.06 93 ASP A O 1
ATOM 732 N N . LEU A 1 94 ? 12.222 -2.306 -6.128 1.00 91.62 94 LEU A N 1
ATOM 733 C CA . LEU A 1 94 ? 13.282 -1.431 -6.630 1.00 91.62 94 LEU A CA 1
ATOM 734 C C . LEU A 1 94 ? 14.670 -2.065 -6.481 1.00 91.62 94 LEU A C 1
ATOM 736 O O . LEU A 1 94 ? 15.469 -2.028 -7.416 1.00 91.62 94 LEU A O 1
ATOM 740 N N . TYR A 1 95 ? 14.955 -2.673 -5.329 1.00 93.44 95 TYR A N 1
ATOM 741 C CA . TYR A 1 95 ? 16.207 -3.399 -5.120 1.00 93.44 95 TYR A CA 1
ATOM 742 C C . TYR A 1 95 ? 16.362 -4.554 -6.117 1.00 93.44 95 TYR A C 1
ATOM 744 O O . TYR A 1 95 ? 17.411 -4.700 -6.746 1.00 93.44 95 TYR A O 1
ATOM 752 N N . ASN A 1 96 ? 15.310 -5.354 -6.299 1.00 92.81 96 ASN A N 1
ATOM 753 C CA . ASN A 1 96 ? 15.320 -6.469 -7.242 1.00 92.81 96 ASN A CA 1
ATOM 754 C C . ASN A 1 96 ? 15.502 -5.991 -8.684 1.00 92.81 96 ASN A C 1
ATOM 756 O O . ASN A 1 96 ? 16.218 -6.633 -9.447 1.00 92.81 96 ASN A O 1
ATOM 760 N N . LEU A 1 97 ? 14.908 -4.852 -9.038 1.00 88.00 97 LEU A N 1
ATOM 761 C CA . LEU A 1 97 ? 15.064 -4.211 -10.337 1.00 88.00 97 LEU A CA 1
ATOM 762 C C . LEU A 1 97 ? 16.539 -3.870 -10.584 1.00 88.00 97 LEU A C 1
ATOM 764 O O . LEU A 1 97 ? 17.135 -4.365 -11.532 1.00 88.00 97 LEU A O 1
ATOM 768 N N . ILE A 1 98 ? 17.173 -3.139 -9.667 1.00 89.06 98 ILE A N 1
ATOM 769 C CA . ILE A 1 98 ? 18.597 -2.781 -9.780 1.00 89.06 98 ILE A CA 1
ATOM 770 C C . ILE A 1 98 ? 19.493 -4.029 -9.831 1.00 89.06 98 ILE A C 1
ATOM 772 O O . ILE A 1 98 ? 20.494 -4.032 -10.537 1.00 89.06 98 ILE A O 1
ATOM 776 N N . ARG A 1 99 ? 19.135 -5.101 -9.109 1.00 92.75 99 ARG A N 1
ATOM 777 C CA . ARG A 1 99 ? 19.906 -6.356 -9.076 1.00 92.75 99 ARG A CA 1
ATOM 778 C C . ARG A 1 99 ? 19.803 -7.179 -10.363 1.00 92.75 99 ARG A C 1
ATOM 780 O O . ARG A 1 99 ? 20.685 -7.990 -10.624 1.00 92.75 99 ARG A O 1
ATOM 787 N N . THR A 1 100 ? 18.697 -7.067 -11.094 1.00 88.19 100 THR A N 1
ATOM 788 C CA . THR A 1 100 ? 18.383 -7.950 -12.233 1.00 88.19 100 THR A CA 1
ATOM 789 C C . THR A 1 100 ? 18.524 -7.270 -13.585 1.00 88.19 100 THR A C 1
ATOM 791 O O . THR A 1 100 ? 18.717 -7.967 -14.579 1.00 88.19 100 THR A O 1
ATOM 794 N N . LEU A 1 101 ? 18.431 -5.939 -13.640 1.00 84.25 101 LEU A N 1
ATOM 795 C CA . LEU A 1 101 ? 18.634 -5.204 -14.880 1.00 84.25 101 LEU A CA 1
ATOM 796 C C . LEU A 1 101 ? 20.111 -5.204 -15.295 1.00 84.25 101 LEU A C 1
ATOM 798 O O . LEU A 1 101 ? 20.990 -5.290 -14.436 1.00 84.25 101 LEU A O 1
ATOM 802 N N . PRO A 1 102 ? 20.391 -5.078 -16.603 1.00 87.69 102 PRO A N 1
ATOM 803 C CA . PRO A 1 102 ? 21.754 -4.907 -17.077 1.00 87.69 102 PRO A CA 1
ATOM 804 C C . PRO A 1 102 ? 22.368 -3.591 -16.562 1.00 87.69 102 PRO A C 1
ATOM 806 O O . PRO A 1 1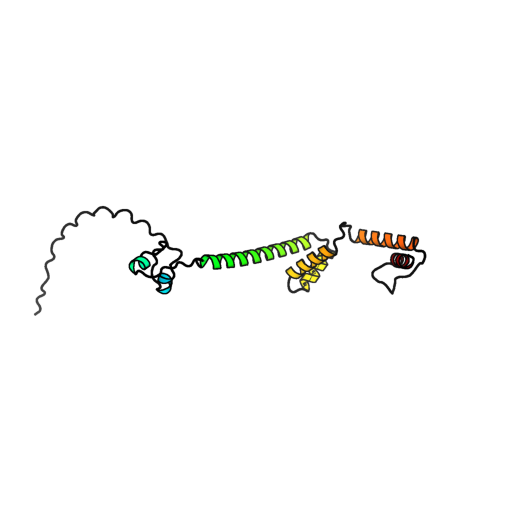02 ? 21.666 -2.633 -16.223 1.00 87.69 102 PRO A O 1
ATOM 809 N N . ASP A 1 103 ? 23.702 -3.552 -16.488 1.00 85.38 103 ASP A N 1
ATOM 810 C CA . ASP A 1 103 ? 24.468 -2.432 -15.927 1.00 85.38 103 ASP A CA 1
ATOM 811 C C . ASP A 1 103 ? 24.088 -1.034 -16.453 1.00 85.38 103 ASP A C 1
ATOM 813 O O . ASP A 1 103 ? 23.955 -0.131 -15.620 1.00 85.38 103 ASP A O 1
ATOM 817 N N . PRO A 1 104 ? 23.901 -0.787 -17.770 1.00 83.94 104 PRO A N 1
ATOM 818 C CA . PRO A 1 104 ? 23.581 0.560 -18.237 1.00 83.94 104 PRO A CA 1
ATOM 819 C C . PRO A 1 104 ? 22.207 1.037 -17.747 1.00 83.94 104 PRO A C 1
ATOM 821 O O . PRO A 1 104 ? 22.065 2.196 -17.350 1.00 83.94 104 PRO A O 1
ATOM 824 N N . GLU A 1 105 ? 21.202 0.161 -17.701 1.00 84.12 105 GLU A N 1
ATOM 825 C CA . GLU A 1 105 ? 19.884 0.507 -17.173 1.00 84.12 105 GLU A CA 1
ATOM 826 C C . GLU A 1 105 ? 19.909 0.666 -15.645 1.00 84.12 105 GLU A C 1
ATOM 828 O O . GLU A 1 105 ? 19.309 1.600 -15.105 1.00 84.12 105 GLU A O 1
ATOM 833 N N . ALA A 1 106 ? 20.645 -0.195 -14.937 1.00 87.69 106 ALA A N 1
ATOM 834 C CA . ALA A 1 106 ? 20.825 -0.088 -13.491 1.00 87.69 106 ALA A CA 1
ATOM 835 C C . ALA A 1 106 ? 21.538 1.221 -13.093 1.00 87.69 106 ALA A C 1
ATOM 837 O O . ALA A 1 106 ? 21.146 1.872 -12.117 1.00 87.69 106 ALA A O 1
ATOM 838 N N . GLN A 1 107 ? 22.536 1.659 -13.870 1.00 87.44 107 GLN A N 1
ATOM 839 C CA . GLN A 1 107 ? 23.226 2.938 -13.675 1.00 87.44 107 GLN A CA 1
ATOM 840 C C . GLN A 1 107 ? 22.293 4.138 -13.854 1.00 87.44 107 GLN A C 1
ATOM 842 O O . GLN A 1 107 ? 22.380 5.094 -13.080 1.00 87.44 107 GLN A O 1
ATOM 847 N N . GLU A 1 108 ? 21.374 4.092 -14.821 1.00 87.00 108 GLU A N 1
ATOM 848 C CA . GLU A 1 108 ? 20.392 5.162 -15.005 1.00 87.00 108 GLU A CA 1
ATOM 849 C C . GLU A 1 108 ? 19.418 5.235 -13.823 1.00 87.00 108 GLU A C 1
ATOM 851 O O . GLU A 1 108 ? 19.174 6.321 -13.293 1.00 87.00 108 GLU A O 1
ATOM 856 N N . ILE A 1 109 ? 18.928 4.092 -13.328 1.00 88.00 109 ILE A N 1
ATOM 857 C CA . ILE A 1 109 ? 18.104 4.050 -12.108 1.00 88.00 109 ILE A CA 1
ATOM 858 C C . ILE A 1 109 ? 18.873 4.660 -10.930 1.00 88.00 109 ILE A C 1
ATOM 860 O O . ILE A 1 109 ? 18.334 5.487 -10.194 1.00 88.00 109 ILE A O 1
ATOM 864 N N . PHE A 1 110 ? 20.151 4.318 -10.774 1.00 89.31 110 PHE A N 1
ATOM 865 C CA . PHE A 1 110 ? 20.992 4.850 -9.707 1.00 89.31 110 PHE A CA 1
ATOM 866 C C . PHE A 1 110 ? 21.250 6.360 -9.832 1.00 89.31 110 PHE A C 1
ATOM 868 O O . PHE A 1 110 ? 21.211 7.087 -8.835 1.00 89.31 110 PHE A O 1
ATOM 875 N N . ARG A 1 111 ? 21.458 6.867 -11.053 1.00 89.19 111 ARG A N 1
ATOM 876 C CA . ARG A 1 111 ? 21.584 8.307 -11.329 1.00 89.19 111 ARG A CA 1
ATOM 877 C C . ARG A 1 111 ? 20.304 9.051 -10.953 1.00 89.19 111 ARG A C 1
ATOM 879 O O . ARG A 1 111 ? 20.370 10.118 -10.335 1.00 89.19 111 ARG A O 1
ATOM 886 N N . ARG A 1 112 ? 19.145 8.476 -11.284 1.00 88.19 112 ARG A N 1
ATOM 887 C CA . ARG A 1 112 ? 17.834 9.015 -10.904 1.00 88.19 112 ARG A CA 1
ATOM 888 C C . ARG A 1 112 ? 17.665 9.021 -9.391 1.00 88.19 112 ARG A C 1
ATOM 890 O O . ARG A 1 112 ? 17.342 10.077 -8.867 1.00 88.19 112 ARG A O 1
ATOM 897 N N . LEU A 1 113 ? 18.002 7.932 -8.698 1.00 90.88 113 LEU A N 1
ATOM 898 C CA . LEU A 1 113 ? 17.963 7.858 -7.230 1.00 90.88 113 LEU A CA 1
ATOM 899 C C . LEU A 1 113 ? 18.839 8.911 -6.549 1.00 90.88 113 LEU A C 1
ATOM 901 O O . LEU A 1 113 ? 18.437 9.467 -5.536 1.00 90.88 113 LEU A O 1
ATOM 905 N N . ARG A 1 114 ? 20.014 9.221 -7.108 1.00 90.25 114 ARG A N 1
ATOM 906 C CA . ARG A 1 114 ? 20.879 10.292 -6.585 1.00 90.25 114 ARG A CA 1
ATOM 907 C C . ARG A 1 114 ? 20.333 11.700 -6.812 1.00 90.25 114 ARG A C 1
ATOM 909 O O . ARG A 1 114 ? 20.724 12.613 -6.095 1.00 90.25 114 ARG A O 1
ATOM 916 N N . THR A 1 115 ? 19.489 11.878 -7.824 1.00 89.00 115 THR A N 1
ATOM 917 C CA . THR A 1 115 ? 18.933 13.184 -8.208 1.00 89.00 115 THR A CA 1
ATOM 918 C C . THR A 1 115 ? 17.547 13.417 -7.592 1.00 89.00 115 THR A C 1
ATOM 920 O O . THR A 1 115 ? 17.164 14.556 -7.346 1.00 89.00 115 THR A O 1
ATOM 923 N N . SER A 1 116 ? 16.780 12.355 -7.339 1.00 78.94 116 SER A N 1
ATOM 924 C CA . SER A 1 116 ? 15.438 12.404 -6.755 1.00 78.94 116 SER A CA 1
ATOM 925 C C . SER A 1 116 ? 15.467 12.344 -5.228 1.00 78.94 116 SER A C 1
ATOM 927 O O . SER A 1 116 ? 16.251 11.592 -4.659 1.00 78.94 116 SER A O 1
ATOM 929 N N . ALA A 1 117 ? 14.538 13.039 -4.569 1.00 74.50 117 ALA A N 1
ATOM 930 C CA . ALA A 1 117 ? 14.382 12.981 -3.114 1.00 74.50 117 ALA A CA 1
ATOM 931 C C . ALA A 1 117 ? 13.658 11.713 -2.607 1.00 74.50 117 ALA A C 1
ATOM 933 O O . ALA A 1 117 ? 13.767 11.396 -1.426 1.00 74.50 117 ALA A O 1
ATOM 934 N N . ASP A 1 118 ? 12.927 10.996 -3.473 1.00 91.12 118 ASP A N 1
ATOM 935 C CA . ASP A 1 118 ? 12.073 9.864 -3.087 1.00 91.12 118 ASP A CA 1
ATOM 936 C C . ASP A 1 118 ? 12.302 8.628 -3.990 1.00 91.12 118 ASP A C 1
ATOM 938 O O . ASP A 1 118 ? 12.040 8.692 -5.199 1.00 91.12 118 ASP A O 1
ATOM 942 N N . PRO A 1 119 ? 12.765 7.489 -3.435 1.00 90.25 119 PRO A N 1
ATOM 943 C CA . PRO A 1 119 ? 13.007 6.262 -4.195 1.00 90.25 119 PRO A CA 1
ATOM 944 C C . PRO A 1 119 ? 11.733 5.632 -4.776 1.00 90.25 119 PRO A C 1
ATOM 946 O O . PRO A 1 119 ? 11.804 4.959 -5.809 1.00 90.25 119 PRO A O 1
ATOM 949 N N . LEU A 1 120 ? 10.564 5.852 -4.164 1.00 92.12 120 LEU A N 1
ATOM 950 C CA . LEU A 1 120 ? 9.305 5.279 -4.647 1.00 92.12 120 LEU A CA 1
ATOM 951 C C . LEU A 1 120 ? 8.855 5.933 -5.955 1.00 92.12 120 LEU A C 1
ATOM 953 O O . LEU A 1 120 ? 8.363 5.247 -6.851 1.00 92.12 120 LEU A O 1
ATOM 957 N N . GLN A 1 121 ? 9.091 7.237 -6.112 1.00 90.88 121 GLN A N 1
ATOM 958 C CA . GLN A 1 121 ? 8.825 7.948 -7.367 1.00 90.88 121 GLN A CA 1
ATOM 959 C C . GLN A 1 121 ? 9.702 7.440 -8.510 1.00 90.88 121 GLN A C 1
ATOM 961 O O . GLN A 1 121 ? 9.228 7.309 -9.638 1.00 90.88 121 GLN A O 1
ATOM 966 N N . VAL A 1 122 ? 10.966 7.105 -8.228 1.00 90.69 122 VAL A N 1
ATOM 967 C CA . VAL A 1 122 ? 11.849 6.496 -9.231 1.00 90.69 122 VAL A CA 1
ATOM 968 C C . VAL A 1 122 ? 11.300 5.145 -9.665 1.00 90.69 122 VAL A C 1
ATOM 970 O O . VAL A 1 122 ? 11.203 4.898 -10.865 1.00 90.69 122 VAL A O 1
ATOM 973 N N . LEU A 1 123 ? 10.885 4.297 -8.719 1.00 90.12 123 LEU A N 1
ATOM 974 C CA . LEU A 1 123 ? 10.288 3.004 -9.042 1.00 90.12 123 LEU A CA 1
ATOM 975 C C . LEU A 1 123 ? 9.034 3.151 -9.910 1.00 90.12 123 LEU A C 1
ATOM 977 O O . LEU A 1 123 ? 8.923 2.450 -10.914 1.00 90.12 123 LEU A O 1
ATOM 981 N N . GLN A 1 124 ? 8.112 4.050 -9.551 1.00 90.69 124 GLN A N 1
ATOM 982 C CA . GLN A 1 124 ? 6.900 4.281 -10.342 1.00 90.69 124 GLN A CA 1
ATOM 983 C C . GLN A 1 124 ? 7.247 4.757 -11.746 1.00 90.69 124 GLN A C 1
ATOM 985 O O . GLN A 1 124 ? 6.826 4.146 -12.718 1.00 90.69 124 GLN A O 1
ATOM 990 N N . ALA A 1 125 ? 8.136 5.739 -11.874 1.00 86.88 125 ALA A N 1
ATOM 991 C CA . ALA A 1 125 ? 8.523 6.237 -13.182 1.00 86.88 125 ALA A CA 1
ATOM 992 C C . ALA A 1 125 ? 9.247 5.186 -14.044 1.00 86.88 125 ALA A C 1
ATOM 994 O O . ALA A 1 125 ? 9.186 5.257 -15.270 1.00 86.88 125 ALA A O 1
ATOM 995 N N . VAL A 1 126 ? 9.951 4.220 -13.442 1.00 86.19 126 VAL A N 1
ATOM 996 C CA . VAL A 1 126 ? 10.525 3.084 -14.181 1.00 86.19 126 VAL A CA 1
ATOM 997 C C . VAL A 1 126 ? 9.441 2.073 -14.569 1.00 86.19 126 VAL A C 1
ATOM 999 O O . VAL A 1 126 ? 9.458 1.588 -15.697 1.00 86.19 126 VAL A O 1
ATOM 1002 N N . LYS A 1 127 ? 8.474 1.780 -13.687 1.00 85.81 127 LYS A N 1
ATOM 1003 C CA . LYS A 1 127 ? 7.315 0.924 -14.005 1.00 85.81 127 LYS A CA 1
ATOM 1004 C C . LYS A 1 127 ? 6.471 1.526 -15.135 1.00 85.81 127 LYS A C 1
ATOM 1006 O O . LYS A 1 127 ? 6.117 0.810 -16.071 1.00 85.81 127 LYS A O 1
ATOM 1011 N N . ASP A 1 128 ? 6.230 2.832 -15.097 1.00 84.38 128 ASP A N 1
ATOM 1012 C CA . ASP A 1 128 ? 5.509 3.580 -16.128 1.00 84.38 128 ASP A CA 1
ATOM 1013 C C . ASP A 1 128 ? 6.272 3.555 -17.453 1.00 84.38 128 ASP A C 1
ATOM 1015 O O . ASP A 1 128 ? 5.710 3.190 -18.484 1.00 84.38 128 ASP A O 1
ATOM 1019 N N . ALA A 1 129 ? 7.578 3.847 -17.428 1.00 81.69 129 ALA A N 1
ATOM 1020 C CA . ALA A 1 129 ? 8.420 3.773 -18.619 1.00 81.69 129 ALA A CA 1
ATOM 1021 C C . ALA A 1 129 ? 8.421 2.364 -19.225 1.00 81.69 129 ALA A C 1
ATOM 1023 O O . ALA A 1 129 ? 8.256 2.221 -20.432 1.00 81.69 129 ALA A O 1
ATOM 1024 N N . ASN A 1 130 ? 8.538 1.321 -18.401 1.00 78.88 130 ASN A N 1
ATOM 1025 C CA . ASN A 1 130 ? 8.488 -0.057 -18.874 1.00 78.88 130 ASN A CA 1
ATOM 1026 C C . ASN A 1 130 ? 7.108 -0.422 -19.436 1.00 78.88 130 ASN A C 1
ATOM 1028 O O . ASN A 1 130 ? 7.029 -1.215 -20.359 1.00 78.88 130 ASN A O 1
ATOM 1032 N N . THR A 1 131 ? 6.024 0.163 -18.922 1.00 79.44 131 THR A N 1
ATOM 1033 C CA . THR A 1 131 ? 4.665 -0.049 -19.447 1.00 79.44 131 THR A CA 1
ATOM 1034 C C . THR A 1 131 ? 4.477 0.623 -20.809 1.00 79.44 131 THR A C 1
ATOM 1036 O O . THR A 1 131 ? 3.882 0.030 -21.703 1.00 79.44 131 THR A O 1
ATOM 1039 N N . LEU A 1 132 ? 5.021 1.831 -20.989 1.00 73.94 132 LEU A N 1
ATOM 1040 C CA . LEU A 1 132 ? 4.923 2.597 -22.236 1.00 73.94 132 LEU A CA 1
ATOM 1041 C C . LEU A 1 132 ? 5.883 2.105 -23.329 1.00 73.94 132 LEU A C 1
ATOM 1043 O O . LEU A 1 132 ? 5.562 2.187 -24.510 1.00 73.94 132 LEU A O 1
ATOM 1047 N N . LEU A 1 133 ? 7.060 1.607 -22.944 1.00 67.06 133 LEU A N 1
ATOM 1048 C CA . LEU A 1 133 ? 8.119 1.177 -23.861 1.00 67.06 133 LEU A CA 1
ATOM 1049 C C . LEU A 1 133 ? 8.117 -0.330 -24.129 1.00 67.06 133 LEU A C 1
ATOM 1051 O O . LEU A 1 133 ? 9.019 -0.816 -24.814 1.00 67.06 133 LEU A O 1
ATOM 1055 N N . ARG A 1 134 ? 7.146 -1.088 -23.599 1.00 50.84 134 ARG A N 1
ATOM 1056 C CA . ARG A 1 134 ? 7.092 -2.538 -23.804 1.00 50.84 134 ARG A CA 1
ATOM 1057 C C . ARG A 1 134 ? 6.778 -2.874 -25.259 1.00 50.84 134 ARG A C 1
ATOM 1059 O O . ARG A 1 134 ? 5.634 -3.129 -25.619 1.00 50.84 134 ARG A O 1
ATOM 1066 N N . ASN A 1 135 ? 7.828 -2.961 -26.068 1.00 49.53 135 ASN A N 1
ATOM 1067 C CA . ASN A 1 135 ? 7.850 -3.862 -27.207 1.00 49.53 135 ASN A CA 1
ATOM 1068 C C . ASN A 1 135 ? 7.818 -5.302 -26.658 1.00 49.53 135 ASN A C 1
ATOM 1070 O O . ASN A 1 135 ? 8.595 -5.615 -25.752 1.00 49.53 135 ASN A O 1
ATOM 1074 N N . PRO A 1 136 ? 6.932 -6.179 -27.158 1.00 48.44 136 PRO A N 1
ATOM 1075 C CA . PRO A 1 136 ? 6.781 -7.540 -26.645 1.00 48.44 136 PRO A CA 1
ATOM 1076 C C . PRO A 1 136 ? 8.014 -8.439 -26.836 1.00 48.44 136 PRO A C 1
ATOM 1078 O O . PRO A 1 136 ? 8.057 -9.498 -26.219 1.00 48.44 136 PRO A O 1
ATOM 1081 N N . ASP A 1 137 ? 9.040 -8.010 -27.577 1.00 42.69 137 ASP A N 1
ATOM 1082 C CA . ASP A 1 137 ? 10.247 -8.801 -27.813 1.00 42.69 137 ASP A CA 1
ATOM 1083 C C . ASP A 1 137 ? 11.496 -8.113 -27.254 1.00 42.69 137 ASP A C 1
ATOM 1085 O O . ASP A 1 137 ? 12.095 -7.220 -27.859 1.00 42.69 137 ASP A O 1
ATOM 1089 N N . SER A 1 138 ? 11.911 -8.559 -26.069 1.00 49.22 138 SER A N 1
ATOM 1090 C CA . SER A 1 138 ? 13.227 -8.272 -25.507 1.00 49.22 138 SER A CA 1
ATOM 1091 C C . SER A 1 138 ? 14.312 -8.861 -26.407 1.00 49.22 138 SER A C 1
ATOM 1093 O O . SER A 1 138 ? 14.672 -10.029 -26.296 1.00 49.22 138 SER A O 1
ATOM 1095 N N . THR A 1 139 ? 14.879 -8.035 -27.275 1.00 47.81 139 THR A N 1
ATOM 1096 C CA . THR A 1 139 ? 16.206 -8.276 -27.837 1.00 47.81 139 THR A CA 1
ATOM 1097 C C . THR A 1 139 ? 17.117 -7.145 -27.386 1.00 47.81 139 THR A C 1
ATOM 1099 O O . THR A 1 139 ? 16.737 -5.978 -27.425 1.00 47.81 139 THR A O 1
ATOM 1102 N N . SER A 1 140 ? 18.290 -7.526 -26.867 1.00 51.56 140 SER A N 1
ATOM 1103 C CA . SER A 1 140 ? 19.355 -6.650 -26.357 1.00 51.56 140 SER A CA 1
ATOM 1104 C C . SER A 1 140 ? 19.463 -5.334 -27.143 1.00 51.56 140 SER A C 1
ATOM 1106 O O . SER A 1 140 ? 19.329 -5.373 -28.368 1.00 51.56 140 SER A O 1
ATOM 1108 N N . PRO A 1 141 ? 19.764 -4.183 -26.505 1.00 55.25 141 PRO A N 1
ATOM 1109 C CA . PRO A 1 141 ? 19.878 -2.895 -27.195 1.00 55.25 141 PRO A CA 1
ATOM 1110 C C . PRO A 1 141 ? 20.818 -2.947 -28.411 1.00 55.25 141 PRO A C 1
ATOM 1112 O O . PRO A 1 141 ? 20.580 -2.257 -29.397 1.00 55.25 141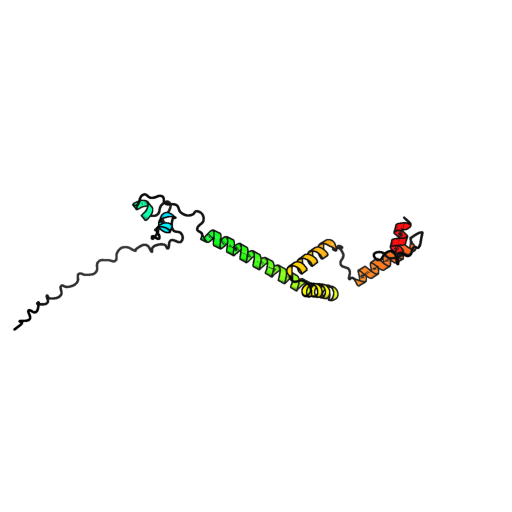 PRO A O 1
ATOM 1115 N N . ILE A 1 142 ? 21.824 -3.831 -28.406 1.00 52.16 142 ILE A N 1
ATOM 1116 C CA . ILE A 1 142 ? 22.706 -4.091 -29.557 1.00 52.16 142 ILE A CA 1
ATOM 1117 C C . ILE A 1 142 ? 21.938 -4.713 -30.732 1.00 52.16 142 ILE A C 1
ATOM 1119 O O . ILE A 1 142 ? 22.104 -4.293 -31.874 1.00 52.16 142 ILE A O 1
ATOM 1123 N N . VAL A 1 143 ? 21.081 -5.695 -30.461 1.00 52.22 143 VAL A N 1
ATOM 1124 C CA . VAL A 1 143 ? 20.258 -6.384 -31.463 1.00 52.22 143 VAL A CA 1
ATOM 1125 C C . VAL A 1 143 ? 19.153 -5.459 -31.973 1.00 52.22 143 VAL A C 1
ATOM 1127 O O . VAL A 1 143 ? 18.941 -5.394 -33.178 1.00 52.22 143 VAL A O 1
ATOM 1130 N N . ALA A 1 144 ? 18.526 -4.665 -31.098 1.00 57.22 144 ALA A N 1
ATOM 1131 C CA . ALA A 1 144 ? 17.566 -3.637 -31.500 1.00 57.22 144 ALA A CA 1
ATOM 1132 C C . ALA A 1 144 ? 18.219 -2.572 -32.400 1.00 57.22 144 ALA A C 1
ATOM 1134 O O . ALA A 1 144 ? 17.668 -2.230 -33.444 1.00 57.22 144 ALA A O 1
ATOM 1135 N N . HIS A 1 145 ? 19.426 -2.100 -32.062 1.00 59.53 145 HIS A N 1
ATOM 1136 C CA . HIS A 1 145 ? 20.181 -1.180 -32.915 1.00 59.53 145 HIS A CA 1
ATOM 1137 C C . HIS A 1 145 ? 20.582 -1.810 -34.254 1.00 59.53 145 HIS A C 1
ATOM 1139 O O . HIS A 1 145 ? 20.443 -1.155 -35.287 1.00 59.53 145 HIS A O 1
ATOM 1145 N N . LEU A 1 146 ? 21.028 -3.073 -34.267 1.00 62.69 146 LEU A N 1
ATOM 1146 C CA . LEU A 1 146 ? 21.332 -3.795 -35.507 1.00 62.69 146 LEU A CA 1
ATOM 1147 C C . LEU A 1 146 ? 20.086 -3.972 -36.380 1.00 62.69 146 LEU A C 1
ATOM 1149 O O . LEU A 1 146 ? 20.164 -3.799 -37.594 1.00 62.69 146 LEU A O 1
ATOM 1153 N N . GLN A 1 147 ? 18.940 -4.278 -35.774 1.00 69.81 147 GLN A N 1
ATOM 1154 C CA . GLN A 1 147 ? 17.685 -4.497 -36.483 1.00 69.81 147 GLN A CA 1
ATOM 1155 C C . GLN A 1 147 ? 17.115 -3.189 -37.038 1.00 69.81 147 GLN A C 1
ATOM 1157 O O . GLN A 1 147 ? 16.736 -3.143 -38.204 1.00 69.81 147 GLN A O 1
ATOM 1162 N N . VAL A 1 148 ? 17.139 -2.099 -36.265 1.00 76.50 148 VAL A N 1
ATOM 1163 C CA . VAL A 1 148 ? 16.744 -0.762 -36.741 1.00 76.50 148 VAL A CA 1
ATOM 1164 C C . VAL A 1 148 ? 17.664 -0.288 -37.866 1.00 76.50 148 VAL A C 1
ATOM 1166 O O . VAL A 1 148 ? 17.176 0.206 -38.877 1.00 76.50 148 VAL A O 1
ATOM 1169 N N . HIS A 1 149 ? 18.980 -0.489 -37.744 1.00 79.94 149 HIS A N 1
ATOM 1170 C CA . HIS A 1 149 ? 19.923 -0.161 -38.813 1.00 79.94 149 HIS A CA 1
ATOM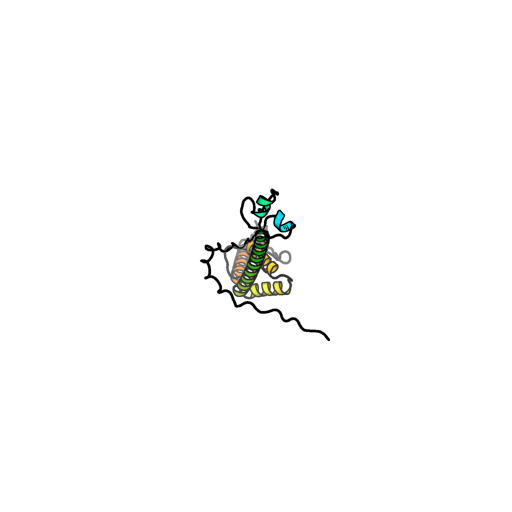 1171 C C . HIS A 1 149 ? 19.690 -1.019 -40.066 1.00 79.94 149 HIS A C 1
ATOM 1173 O O . HIS A 1 149 ? 19.728 -0.505 -41.180 1.00 79.94 149 HIS A O 1
ATOM 1179 N N . HIS A 1 150 ? 19.405 -2.315 -39.908 1.00 84.44 150 HIS A N 1
ATOM 1180 C CA . HIS A 1 150 ? 19.067 -3.194 -41.028 1.00 84.44 150 HIS A CA 1
ATOM 1181 C C . HIS A 1 150 ? 17.799 -2.726 -41.756 1.00 84.44 150 HIS A C 1
ATOM 1183 O O . HIS A 1 150 ? 17.787 -2.651 -42.985 1.00 84.44 150 HIS A O 1
ATOM 1189 N N . ILE A 1 151 ? 16.757 -2.359 -41.005 1.00 83.75 151 ILE A N 1
ATOM 1190 C CA . ILE A 1 151 ? 15.510 -1.818 -41.556 1.00 83.75 151 ILE A CA 1
ATOM 1191 C C . ILE A 1 151 ? 15.771 -0.491 -42.280 1.00 83.75 151 ILE A C 1
ATOM 1193 O O . ILE A 1 151 ? 15.274 -0.308 -43.387 1.00 83.75 151 ILE A O 1
ATOM 1197 N N . ASP A 1 152 ? 16.587 0.402 -41.713 1.00 86.94 152 ASP A N 1
ATOM 1198 C CA . ASP A 1 152 ? 16.941 1.678 -42.346 1.00 86.94 152 ASP A CA 1
ATOM 1199 C C . ASP A 1 152 ? 17.693 1.468 -43.670 1.00 86.94 152 ASP A C 1
ATOM 1201 O O . ASP A 1 152 ? 17.328 2.034 -44.698 1.00 86.94 152 ASP A O 1
ATOM 1205 N N . VAL A 1 153 ? 18.677 0.566 -43.700 1.00 86.50 153 VAL A N 1
ATOM 1206 C CA . VAL A 1 153 ? 19.410 0.223 -44.930 1.00 86.50 153 VAL A CA 1
ATOM 1207 C C . VAL A 1 153 ? 18.485 -0.393 -45.982 1.00 86.50 153 VAL A C 1
ATOM 1209 O O . VAL A 1 153 ? 18.611 -0.093 -47.171 1.00 86.50 153 VAL A O 1
ATOM 1212 N N . GLN A 1 154 ? 17.552 -1.252 -45.571 1.00 88.06 154 GLN A N 1
ATOM 1213 C CA . GLN A 1 154 ? 16.586 -1.859 -46.482 1.00 88.06 154 GLN A CA 1
ATOM 1214 C C . GLN A 1 154 ? 15.597 -0.821 -47.030 1.00 88.06 154 GLN A C 1
ATOM 1216 O O . GLN A 1 154 ? 15.347 -0.802 -48.235 1.00 88.06 154 GLN A O 1
ATOM 1221 N N . ALA A 1 155 ? 15.103 0.085 -46.187 1.00 87.56 155 ALA A N 1
ATOM 1222 C CA . ALA A 1 155 ? 14.239 1.190 -46.591 1.00 87.56 155 ALA A CA 1
ATOM 1223 C C . ALA A 1 155 ? 14.941 2.119 -47.595 1.00 87.56 155 ALA A C 1
ATOM 1225 O O . ALA A 1 155 ? 14.360 2.445 -48.626 1.00 87.56 155 ALA A O 1
ATOM 1226 N N . LEU A 1 156 ? 16.225 2.437 -47.378 1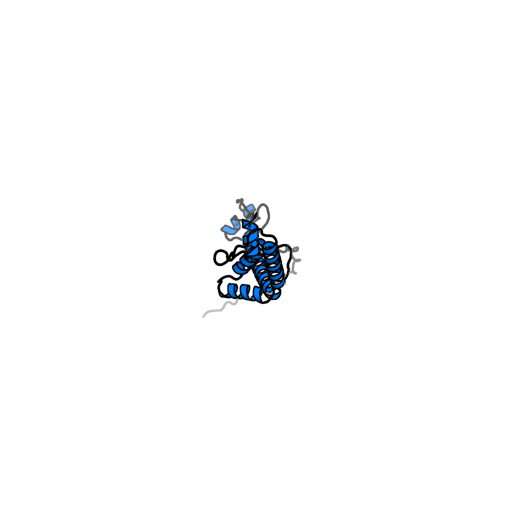.00 86.88 156 LEU A N 1
ATOM 1227 C CA . LEU A 1 156 ? 17.028 3.235 -48.314 1.00 86.88 156 LEU A CA 1
ATOM 1228 C C . LEU A 1 156 ? 17.227 2.552 -49.678 1.00 86.88 156 LEU A C 1
ATOM 1230 O O . LEU A 1 156 ? 17.391 3.216 -50.704 1.00 86.88 156 LEU A O 1
ATOM 1234 N N . ARG A 1 157 ? 17.275 1.214 -49.698 1.00 87.88 157 ARG A N 1
ATOM 1235 C CA . ARG A 1 157 ? 17.397 0.436 -50.941 1.00 87.88 157 ARG A CA 1
ATOM 1236 C C . ARG A 1 157 ? 16.098 0.425 -51.737 1.00 87.88 157 ARG A C 1
ATOM 1238 O O . ARG A 1 157 ? 16.163 0.433 -52.961 1.00 87.88 157 ARG A O 1
ATOM 1245 N N . LEU A 1 158 ? 14.961 0.371 -51.048 1.00 87.50 158 LEU A N 1
ATOM 1246 C CA . LEU A 1 158 ? 13.637 0.266 -51.663 1.00 87.50 158 LEU A CA 1
ATOM 1247 C C . LEU A 1 158 ? 13.018 1.631 -51.994 1.00 87.50 158 LEU A C 1
ATOM 1249 O O . LEU A 1 158 ? 12.132 1.705 -52.839 1.00 87.50 158 LEU A O 1
ATOM 1253 N N . SER A 1 159 ? 13.476 2.708 -51.357 1.00 88.06 159 SER A N 1
ATOM 1254 C CA . SER A 1 159 ? 12.969 4.060 -51.590 1.00 88.06 159 SER A CA 1
ATOM 1255 C C . SER A 1 159 ? 13.314 4.581 -52.988 1.00 88.06 159 SER A C 1
ATOM 1257 O O . SER A 1 159 ? 14.472 4.517 -53.408 1.00 88.06 159 SER A O 1
ATOM 1259 N N . ALA A 1 160 ? 12.328 5.176 -53.667 1.00 88.44 160 ALA A N 1
ATOM 1260 C CA . ALA A 1 160 ? 12.500 5.791 -54.985 1.00 88.44 160 ALA A CA 1
ATOM 1261 C C . ALA A 1 160 ? 13.409 7.035 -54.954 1.00 88.44 160 ALA A C 1
ATOM 1263 O O . ALA A 1 160 ? 14.119 7.306 -55.922 1.00 88.44 160 ALA A O 1
ATOM 1264 N N . MET A 1 161 ? 13.426 7.776 -53.840 1.00 84.12 161 MET A N 1
ATOM 1265 C CA . MET A 1 161 ? 14.273 8.955 -53.642 1.00 84.12 161 MET A CA 1
ATOM 1266 C C . MET A 1 161 ? 15.175 8.779 -52.423 1.00 84.12 161 MET A C 1
ATOM 1268 O O . MET A 1 161 ? 14.724 8.287 -51.397 1.00 84.12 161 MET A O 1
ATOM 1272 N N . ARG A 1 162 ? 16.440 9.213 -52.514 1.00 89.88 162 ARG A N 1
ATOM 1273 C CA . ARG A 1 162 ? 17.406 9.168 -51.400 1.00 89.88 162 ARG A CA 1
ATOM 1274 C C . ARG A 1 162 ? 17.547 10.538 -50.762 1.00 89.88 162 ARG A C 1
ATOM 1276 O O . ARG A 1 162 ? 18.211 11.421 -51.303 1.00 89.88 162 ARG A O 1
ATOM 1283 N N . LEU A 1 163 ? 16.939 10.694 -49.600 1.00 86.38 163 LEU A N 1
ATOM 1284 C CA . LEU A 1 163 ? 16.947 11.914 -48.814 1.00 86.38 163 LEU A CA 1
ATOM 1285 C C . LEU A 1 163 ? 17.836 11.731 -47.589 1.00 86.38 163 LEU A C 1
ATOM 1287 O O . LEU A 1 163 ? 17.800 10.697 -46.926 1.00 86.38 163 LEU A O 1
ATOM 1291 N N . ARG A 1 164 ? 18.625 12.759 -47.266 1.00 85.19 164 ARG A N 1
ATOM 1292 C CA . ARG A 1 164 ? 19.289 12.811 -45.964 1.00 85.19 164 ARG A CA 1
ATOM 1293 C C . ARG A 1 164 ? 18.311 13.351 -44.935 1.00 85.19 164 ARG A C 1
ATOM 1295 O O . ARG A 1 164 ? 17.877 14.497 -45.039 1.00 85.19 164 ARG A O 1
ATOM 1302 N N . GLY A 1 165 ? 18.012 12.540 -43.929 1.00 81.38 165 GLY A N 1
ATOM 1303 C CA . GLY A 1 165 ? 17.256 12.959 -42.759 1.00 81.38 165 GLY A CA 1
ATOM 1304 C C . GLY A 1 165 ? 18.067 13.925 -41.901 1.00 81.38 165 GLY A C 1
ATOM 1305 O O . GLY A 1 165 ? 17.523 14.889 -41.375 1.00 81.38 165 GLY A O 1
ATOM 1306 N N . ARG A 1 166 ? 19.392 13.753 -41.801 1.00 80.88 166 ARG A N 1
ATOM 1307 C CA . ARG A 1 166 ? 20.255 14.692 -41.056 1.00 80.88 166 ARG A CA 1
ATOM 1308 C C . ARG A 1 166 ? 20.626 15.938 -41.879 1.00 80.88 166 ARG A C 1
ATOM 1310 O O . ARG A 1 166 ? 20.978 15.796 -43.049 1.00 80.88 166 ARG A O 1
ATOM 1317 N N . PRO A 1 167 ? 20.639 17.144 -41.271 1.00 81.94 167 PRO A N 1
ATOM 1318 C CA . PRO A 1 167 ? 20.471 17.435 -39.836 1.00 81.94 167 PRO A CA 1
ATOM 1319 C C . PRO A 1 167 ? 19.014 17.595 -39.353 1.00 81.94 167 PRO A C 1
ATOM 1321 O O . PRO A 1 167 ? 18.797 17.851 -38.172 1.00 81.94 167 PRO A O 1
ATOM 1324 N N . TRP A 1 168 ? 18.025 17.451 -40.231 1.00 76.31 168 TRP A N 1
ATOM 1325 C CA . TRP A 1 168 ? 16.623 17.812 -39.988 1.00 76.31 168 TRP A CA 1
ATOM 1326 C C . TRP A 1 168 ? 15.860 16.848 -39.065 1.00 76.31 168 TRP A C 1
ATOM 1328 O O . TRP A 1 168 ? 14.930 17.264 -38.380 1.00 76.31 168 TRP A O 1
ATOM 1338 N N . THR A 1 169 ? 16.270 15.579 -38.986 1.00 80.00 169 THR A N 1
ATOM 1339 C CA . THR A 1 169 ? 15.662 14.555 -38.126 1.00 80.00 169 THR A CA 1
ATOM 1340 C C . THR A 1 169 ? 16.715 13.802 -37.310 1.00 80.00 169 THR A C 1
ATOM 1342 O O . THR A 1 169 ? 17.727 13.336 -37.834 1.00 80.00 169 THR A O 1
ATOM 1345 N N . ARG A 1 170 ? 16.460 13.636 -36.003 1.00 76.94 170 ARG A N 1
ATOM 1346 C CA . ARG A 1 170 ? 17.294 12.825 -35.087 1.00 76.94 170 ARG A CA 1
ATOM 1347 C C . ARG A 1 170 ? 16.691 11.450 -34.765 1.00 76.94 170 ARG A C 1
ATOM 1349 O O . ARG A 1 170 ? 17.397 10.597 -34.238 1.00 76.94 170 ARG A O 1
ATOM 1356 N N . VAL A 1 171 ? 15.406 11.255 -35.069 1.00 76.44 171 VAL A N 1
ATOM 1357 C CA . VAL A 1 171 ? 14.602 10.094 -34.638 1.00 76.44 171 VAL A CA 1
ATOM 1358 C C . VAL A 1 171 ? 14.572 8.966 -35.680 1.00 76.44 171 VAL A C 1
ATOM 1360 O O . VAL A 1 171 ? 14.424 7.809 -35.307 1.00 76.44 171 VAL A O 1
ATOM 1363 N N . ALA A 1 172 ? 14.765 9.276 -36.965 1.00 79.31 172 ALA A N 1
ATOM 1364 C CA . ALA A 1 172 ? 14.794 8.304 -38.060 1.00 79.31 172 ALA A CA 1
ATOM 1365 C C . ALA A 1 172 ? 16.078 8.458 -38.890 1.00 79.31 172 ALA A C 1
ATOM 1367 O O . ALA A 1 172 ? 16.601 9.572 -39.018 1.00 79.31 172 ALA A O 1
ATOM 1368 N N . GLY A 1 173 ? 16.586 7.337 -39.410 1.00 85.00 173 GLY A N 1
ATOM 1369 C CA . GLY A 1 173 ? 17.723 7.304 -40.328 1.00 85.00 173 GLY A CA 1
ATOM 1370 C C . GLY A 1 173 ? 17.338 7.731 -41.745 1.00 85.00 173 GLY A C 1
ATOM 1371 O O . GLY A 1 173 ? 16.161 7.919 -42.067 1.00 85.00 173 GLY A O 1
ATOM 1372 N N . ASP A 1 174 ? 18.350 7.928 -42.587 1.00 87.81 174 ASP A N 1
ATOM 1373 C CA . ASP A 1 174 ? 18.175 8.462 -43.941 1.00 87.81 174 ASP A CA 1
ATOM 1374 C C . ASP A 1 174 ? 17.300 7.535 -44.803 1.00 87.81 174 ASP A C 1
ATOM 1376 O O . ASP A 1 174 ? 16.550 8.009 -45.657 1.00 87.81 174 ASP A O 1
ATOM 1380 N N . GLY A 1 175 ? 17.331 6.221 -44.560 1.00 89.62 175 GLY A N 1
ATOM 1381 C CA . GLY A 1 175 ? 16.530 5.253 -45.303 1.00 89.62 175 GLY A CA 1
ATOM 1382 C C . GLY A 1 175 ? 15.048 5.270 -44.966 1.00 89.62 175 GLY A C 1
ATOM 1383 O O . GLY A 1 175 ? 14.208 5.279 -45.866 1.00 89.62 175 GLY A O 1
ATOM 1384 N N . LEU A 1 176 ? 14.712 5.332 -43.681 1.00 89.38 176 LEU A N 1
ATOM 1385 C CA . LEU A 1 176 ? 13.325 5.442 -43.235 1.00 89.38 176 LEU A CA 1
ATOM 1386 C C . LEU A 1 176 ? 12.692 6.763 -43.684 1.00 89.38 176 LEU A C 1
ATOM 1388 O O . LEU A 1 176 ? 11.559 6.765 -44.162 1.00 89.38 176 LEU A O 1
ATOM 1392 N N . VAL A 1 177 ? 13.436 7.872 -43.605 1.00 89.81 177 VAL A N 1
ATOM 1393 C CA . VAL A 1 177 ? 12.984 9.180 -44.113 1.00 89.81 177 VAL A CA 1
ATOM 1394 C C . VAL A 1 177 ? 12.757 9.129 -45.627 1.00 89.81 177 VAL A C 1
ATOM 1396 O O . VAL A 1 177 ? 11.723 9.583 -46.114 1.00 89.81 177 VAL A O 1
ATOM 1399 N N . SER A 1 178 ? 13.686 8.519 -46.366 1.00 90.00 178 SER A N 1
ATOM 1400 C CA . SER A 1 178 ? 13.583 8.317 -47.816 1.00 90.00 178 SER A CA 1
ATOM 1401 C C . SER A 1 178 ? 12.345 7.507 -48.212 1.00 90.00 178 SER A C 1
ATOM 1403 O O . SER A 1 178 ? 11.646 7.870 -49.157 1.00 90.00 178 SER A O 1
ATOM 1405 N N . SER A 1 179 ? 12.036 6.439 -47.471 1.00 89.06 179 SER A N 1
ATOM 1406 C CA . SER A 1 179 ? 10.855 5.604 -47.714 1.00 89.06 179 SER A CA 1
ATOM 1407 C C . SER A 1 179 ? 9.545 6.325 -47.400 1.00 89.06 179 SER A C 1
ATOM 1409 O O . SER A 1 179 ? 8.601 6.191 -48.165 1.00 89.06 179 SER A O 1
ATOM 1411 N N . LEU A 1 180 ? 9.481 7.093 -46.308 1.00 87.19 180 LEU A N 1
ATOM 1412 C CA . LEU A 1 180 ? 8.273 7.823 -45.901 1.00 87.19 180 LEU A CA 1
ATOM 1413 C C . LEU A 1 180 ? 7.843 8.882 -46.920 1.00 87.19 180 LEU A C 1
ATOM 1415 O O . LEU A 1 180 ? 6.655 9.124 -47.089 1.00 87.19 180 LEU A O 1
ATOM 1419 N N . ILE A 1 181 ? 8.809 9.518 -47.580 1.00 81.69 181 ILE A N 1
ATOM 1420 C CA . ILE A 1 181 ? 8.562 10.599 -48.544 1.00 81.69 181 ILE A CA 1
ATOM 1421 C C . ILE A 1 181 ? 8.376 10.055 -49.968 1.00 81.69 181 ILE A C 1
ATOM 1423 O O . ILE A 1 181 ? 7.808 10.731 -50.818 1.00 81.69 181 ILE A O 1
ATOM 1427 N N . SER A 1 182 ? 8.849 8.832 -50.227 1.00 79.50 182 SER A N 1
ATOM 1428 C CA . SER A 1 182 ? 8.697 8.156 -51.522 1.00 79.50 182 SER A CA 1
ATOM 1429 C C . SER A 1 182 ? 7.412 7.323 -51.639 1.00 79.50 182 SER A C 1
ATOM 1431 O O . SER A 1 182 ? 7.227 6.691 -52.679 1.00 79.50 182 SER A O 1
ATOM 1433 N N . SER A 1 183 ? 6.583 7.265 -50.588 1.00 68.75 183 SER A N 1
ATOM 1434 C CA . SER A 1 183 ? 5.296 6.551 -50.578 1.00 68.75 183 SER A CA 1
ATOM 1435 C C . SER A 1 183 ? 4.152 7.345 -51.194 1.00 68.75 183 SER A C 1
ATOM 1437 O O . SER A 1 183 ? 4.131 8.585 -51.040 1.00 68.75 183 SER A O 1
#

Organism: NCBI:txid1303443

Secondary structure (DSSP, 8-state):
-----PPPPPPPPPPPPPPPPPS----PPPPSS--HHHHHTT------SSS-HHHHHTT------SS-THHHHHHHHHHHHHHHHHHHHHHHHHHHHHHHS-HHHHHHHHHHHHH-S-HHHHHHHHHHHHHHS--S----HHHHHHHHHHHHHHHHHH-SS----TTT-SSS-HHHHHHHH--

InterPro domains:
  IPR001138 Zn(2)Cys(6) fungal-type DNA-binding domain [PF00172] (33-65)
  IPR001138 Zn(2)Cys(6) fungal-type DNA-binding domain [PS00463] (34-62)
  IPR001138 Zn(2)Cys(6) fungal-type DNA-binding domain [PS50048] (34-64)
  IPR001138 Zn(2)Cys(6) fungal-type DNA-binding domain [SM00066] (29-73)
  IPR001138 Zn(2)Cys(6) fungal-type DNA-binding domain [cd00067] (30-65)
  IPR036864 Zn(2)-C6 fungal-type DNA-binding domain superfamily [G3DSA:4.10.240.10] (33-131)
  IPR036864 Zn(2)-C6 fungal-type DNA-binding domain superfamily [SSF57701] (25-66)
  IPR053187 Notoamide biosynthesis regulator [PTHR47256] (4-182)

Foldseek 3Di:
DDDDDDDDDDDDDDDPDDDDDPPDPDPQDDQLFAWPVCVVVVHDFSNDPPATPVCVVVVHDTHTPPDSVVNVVVVVVVVVVVVVVVVVVLVVVLVVCLVPDDDVVNVVLVVCVVVDPDNSVSSVVVVVCCVVPDPVDDDPPVVVVVVLVVVQVVLQVPAPDFAQCPPVDDPHGRSVVSNVVRD

Mean predicted aligned error: 19.0 Å

Nearest PDB structures (foldseek):
  1aw6-assembly1_A  TM=8.582E-01  e=6.864E-02  Saccharomyces cerevisiae

Sequence (183 aa):
MPVHNQRPLLPATQRPPPSPPPAVAQKRRRVTVACKACRTKKLRCSGEQPICARCTDLSQPCEYPVDGGNNNRQVALKRQYSQIESERDQLRDLYNLIRTLPDPEAQEIFRRLRTSADPLQVLQAVKDANTLLRNPDSTSPIVAHLQVHHIDVQALRLSAMRLRGRPWTRVAGDGLVSSLISS

Solvent-accessible surface area (backbone atoms only — not comparable to full-atom values): 11195 Å² total; per-residue (Å²): 137,89,81,84,82,80,80,84,83,77,81,84,75,82,79,77,80,84,74,80,79,76,77,79,76,74,77,78,75,84,61,91,58,58,32,51,57,32,55,76,69,73,46,92,53,68,53,45,79,83,51,24,63,67,33,56,77,65,74,46,84,52,46,64,64,90,66,51,70,64,54,62,56,50,50,53,50,50,50,54,50,51,51,54,48,53,52,52,51,49,54,50,51,45,51,51,46,52,72,67,45,57,68,73,62,28,49,51,53,50,53,48,52,76,72,44,95,48,68,66,61,54,44,49,55,49,52,50,48,51,65,76,64,60,64,94,70,91,54,59,72,68,54,46,51,52,49,53,50,50,51,22,54,50,27,45,69,71,24,84,43,92,43,72,23,67,92,84,39,91,88,50,49,38,13,46,47,9,31,66,73,52,104